Protein 1M2K (pdb70)

Organism: Archaeoglobus fulgidus (strain ATCC 49558 / DSM 4304 / JCM 9628 / NBRC 100126 / VC-16) (NCBI:txid224325)

B-factor: mean 17.85, std 10.15, range [0.01, 58.07]

Foldseek 3Di:
DDPVVLCLQLVWPEEAEEEEPLQCVVQVQAHCDDVNHVCVPDPQCLAQDPVNCVVPVLVNLVVLLVNFQSLLPTARFLLLLLQQLCVVLVRYDAYEYCDQHCRNVRSHHDHYQHQFHHQQKKAFPPDGDMDGDNHGDDPPPFDADPVDGGGIGGGTHGPPGDGPPVRVVVLLVSLQPTQEYEYEHDQLPDPPSSVSVVNNVVVVHAYAYEELDAHPCNVRHPHHHNDRSNVVSNVSSVSSVVVNVPDDD

CATH classification: 3.40.50.1220 (+1 more: 3.30.1600.10)

Radius of gyration: 18.68 Å; Cα contacts (8 Å, |Δi|>4): 471; chains: 1; bounding box: 34×52×50 Å

Sequence (249 aa):
MDEKLLKTIAESKYLVALTGAGVSAESGIPTFRGKDGLWNRYRPEELANPQAFAKDPEKVWKWYAWRMEKVFNAQPNKAHQAFAELERLGVLKCLITQNVDDLHERAGSRNVIHLHGSLRVVRCTSCNNSFEVESAPKIPPLPKCDKCGSLLRPGVVWAGEMLPPDVLDRAMREVERADVIIVAGTSAVVQPAASLPLIVKQRGGAIIEINPDETPLTPIADYSLRGKAGEVMDELVRHVRKALSLKLN

InterPro domains:
  IPR003000 Sirtuin family [PF02146] (20-192)
  IPR026590 Sirtuin family, catalytic core domain [PS50305] (1-243)
  IPR026591 Sirtuin, catalytic core small domain superfamily [G3DSA:3.30.1600.10] (29-162)
  IPR027546 Sirtuin, class III [MF_01121] (13-242)
  IPR027546 Sirtuin, class III [cd01412] (13-237)
  IPR029035 DHS-like NAD/FAD-binding domain superfamily [SSF52467] (3-240)
  IPR050134 NAD-dependent sirtuin protein deacylases [PTHR11085] (3-240)

Nearest PDB structures (foldseek):
  1m2k-assembly1_A  TM=1.004E+00  e=1.584E-56  Archaeoglobus fulgidus
  1m2h-assembly1_A  TM=1.001E+00  e=9.135E-53  Archaeoglobus fulgidus
  1m2j-assembly1_A  TM=1.001E+00  e=1.104E-52  Archaeoglobus fulgidus
  1ici-assembly1_A  TM=9.754E-01  e=5.269E-49  Archaeoglobus fulgidus
  1m2n-assembly1_B  TM=9.767E-01  e=1.644E-48  Archaeoglobus fulgidus

Solvent-accessible surface area: 12350 Å² total; per-residue (Å²): 90,70,150,130,0,36,120,32,0,17,106,24,175,48,0,0,0,2,0,2,21,22,0,1,45,70,20,41,18,38,25,51,103,46,168,96,0,2,57,103,123,80,142,32,105,84,14,11,26,41,123,2,17,85,141,41,29,64,101,0,1,98,18,7,12,106,20,1,103,86,3,20,110,9,127,26,16,106,0,0,88,6,0,13,32,2,34,162,43,40,12,6,81,1,3,0,0,24,6,18,9,15,0,2,66,86,13,41,10,220,61,28,5,38,0,28,18,14,2,41,35,5,86,4,66,74,42,162,28,66,86,121,26,153,78,24,41,179,26,83,97,38,22,114,5,118,133,56,72,31,54,13,15,1,10,8,37,6,77,85,48,177,25,55,107,81,15,43,81,111,0,69,154,21,0,74,120,4,46,6,0,0,2,0,10,13,41,15,77,52,112,39,0,12,38,1,2,70,27,0,62,153,134,71,9,17,0,0,2,1,15,84,86,104,17,92,8,29,114,72,17,68,28,37,26,94,19,104,6,0,101,22,0,39,81,2,5,118,63,0,93,127,39,43,84,131,128,170,182

Structure (mmCIF, N/CA/C/O backbone):
data_1M2K
#
_entry.id   1M2K
#
_cell.length_a   35.109
_cell.length_b   84.758
_cell.length_c   44.742
_cell.angle_alpha   90.00
_cell.angle_beta   109.21
_cell.angle_gamma   90.00
#
_symmetry.space_group_name_H-M   'P 1 21 1'
#
loop_
_entity.id
_entity.type
_entity.pdbx_description
1 polymer 'Silent Information Regulator 2'
2 non-polymer 'ZINC ION'
3 non-polymer ADENOSINE-5-DIPHOSPHORIBOSE
4 water water
#
loop_
_atom_site.group_PDB
_atom_site.id
_atom_site.type_symbol
_atom_site.label_atom_id
_atom_site.label_alt_id
_atom_site.label_comp_id
_atom_site.label_asym_id
_atom_site.label_entity_id
_atom_site.label_seq_id
_atom_site.pdbx_PDB_ins_code
_atom_site.Cartn_x
_atom_site.Cartn_y
_atom_site.Cartn_z
_atom_site.occupancy
_atom_site.B_iso_or_equiv
_atom_site.auth_seq_id
_atom_site.auth_comp_id
_atom_site.auth_asym_id
_atom_site.auth_atom_id
_atom_site.pdbx_PDB_model_num
ATOM 1 N N . MET A 1 1 ? -5.994 14.007 26.914 1.00 50.67 1 MET A N 1
ATOM 2 C CA . MET A 1 1 ? -5.119 15.121 26.450 1.00 50.60 1 MET A CA 1
ATOM 3 C C . MET A 1 1 ? -4.967 16.219 27.496 1.00 49.45 1 MET A C 1
ATOM 4 O O . MET A 1 1 ? -5.382 17.357 27.277 1.00 49.88 1 MET A O 1
ATOM 9 N N . ASP A 1 2 ? -4.366 15.875 28.630 1.00 47.71 2 ASP A N 1
ATOM 10 C CA . ASP A 1 2 ? -4.162 16.843 29.698 1.00 45.45 2 ASP A CA 1
ATOM 11 C C . ASP A 1 2 ? -2.718 17.331 29.732 1.00 43.34 2 ASP A C 1
ATOM 12 O O . ASP A 1 2 ? -1.897 16.933 28.904 1.00 41.86 2 ASP A O 1
ATOM 17 N N . GLU A 1 3 ? -2.416 18.196 30.693 1.00 40.78 3 GLU A N 1
ATOM 18 C CA . GLU A 1 3 ? -1.076 18.747 30.836 1.00 39.08 3 GLU A CA 1
ATOM 19 C C . GLU A 1 3 ? -0.069 17.708 31.309 1.00 36.10 3 GLU A C 1
ATOM 20 O O . GLU A 1 3 ? 1.125 17.826 31.037 1.00 35.23 3 GLU A O 1
ATOM 26 N N . LYS A 1 4 ? -0.550 16.694 32.021 1.00 33.82 4 LYS A N 1
ATOM 27 C CA . LYS A 1 4 ? 0.328 15.638 32.512 1.00 31.51 4 LYS A CA 1
ATOM 28 C C . LYS A 1 4 ? 0.852 14.846 31.319 1.00 29.03 4 LYS A C 1
ATOM 29 O O . LYS A 1 4 ? 2.027 14.488 31.263 1.00 26.33 4 LYS A O 1
ATOM 35 N N . LEU A 1 5 ? -0.030 14.584 30.361 1.00 26.94 5 LEU A N 1
ATOM 36 C CA . LEU A 1 5 ? 0.350 13.840 29.168 1.00 26.41 5 LEU A CA 1
ATOM 37 C C . LEU A 1 5 ? 1.349 14.639 28.338 1.00 25.45 5 LEU A C 1
ATOM 38 O O . LEU A 1 5 ? 2.373 14.110 27.908 1.00 23.06 5 LEU A O 1
ATOM 43 N N . LEU A 1 6 ? 1.049 15.914 28.115 1.00 24.69 6 LEU A N 1
ATOM 44 C CA . LEU A 1 6 ? 1.930 16.769 27.331 1.00 25.49 6 LEU A CA 1
ATOM 45 C C . LEU A 1 6 ? 3.297 16.885 27.995 1.00 25.65 6 LEU A C 1
ATOM 46 O O . LEU A 1 6 ? 4.321 16.958 27.318 1.00 27.28 6 LEU A O 1
ATOM 51 N N . LYS A 1 7 ? 3.310 16.889 29.324 1.00 26.54 7 LYS A N 1
ATOM 52 C CA . LYS A 1 7 ? 4.554 16.983 30.077 1.00 26.74 7 LYS A CA 1
ATOM 53 C C . LYS A 1 7 ? 5.363 15.700 29.919 1.00 26.67 7 LYS A C 1
ATOM 54 O O . LYS A 1 7 ? 6.575 15.737 29.708 1.00 26.67 7 LYS A O 1
ATOM 60 N N . THR A 1 8 ? 4.680 14.565 30.021 1.00 25.22 8 THR A N 1
ATOM 61 C CA . THR A 1 8 ? 5.327 13.266 29.888 1.00 23.87 8 THR A CA 1
ATOM 62 C C . THR A 1 8 ? 6.074 13.162 28.561 1.00 21.75 8 THR A C 1
ATOM 63 O O . THR A 1 8 ? 7.187 12.642 28.505 1.00 22.01 8 THR A O 1
ATOM 67 N N . ILE A 1 9 ? 5.456 13.659 27.495 1.00 20.95 9 ILE A N 1
ATOM 68 C CA . ILE A 1 9 ? 6.070 13.610 26.173 1.00 20.46 9 ILE A CA 1
ATOM 69 C C . ILE A 1 9 ? 7.185 14.637 26.030 1.00 21.25 9 ILE A C 1
ATOM 70 O O . ILE A 1 9 ? 8.335 14.295 25.747 1.00 19.37 9 ILE A O 1
ATOM 75 N N . ALA A 1 10 ? 6.829 15.902 26.229 1.00 21.87 10 ALA A N 1
ATOM 76 C CA . ALA A 1 10 ? 7.771 17.006 26.102 1.00 23.26 10 ALA A CA 1
ATOM 77 C C . ALA A 1 10 ? 9.032 16.863 26.952 1.00 24.10 10 ALA A C 1
ATOM 78 O O . ALA A 1 10 ? 10.121 17.257 26.527 1.00 25.42 10 ALA A O 1
ATOM 80 N N . GLU A 1 11 ? 8.893 16.301 28.148 1.00 23.74 11 GLU A N 1
ATOM 81 C CA . GLU A 1 11 ? 10.039 16.146 29.035 1.00 25.03 11 GLU A CA 1
ATOM 82 C C . GLU A 1 11 ? 10.697 14.772 28.996 1.00 23.07 11 GLU A C 1
ATOM 83 O O . GLU A 1 11 ? 11.570 14.479 29.812 1.00 24.05 11 GLU A O 1
ATOM 89 N N . SER A 1 12 ? 10.296 13.933 28.047 1.00 22.14 12 SER A N 1
ATOM 90 C CA . SER A 1 12 ? 10.878 12.596 27.937 1.00 20.48 12 SER A CA 1
ATOM 91 C C . SER A 1 12 ? 12.364 12.657 27.593 1.00 19.68 12 SER A C 1
ATOM 92 O O . SER A 1 12 ? 12.820 13.580 26.918 1.00 19.83 12 SER A O 1
ATOM 95 N N . LYS A 1 13 ? 13.110 11.658 28.053 1.00 19.34 13 LYS A N 1
ATOM 96 C CA . LYS A 1 13 ? 14.546 11.578 27.803 1.00 21.12 13 LYS A CA 1
ATOM 97 C C . LYS A 1 13 ? 14.836 10.714 26.578 1.00 19.07 13 LYS A C 1
ATOM 98 O O . LYS A 1 13 ? 15.797 10.951 25.846 1.00 19.89 13 LYS A O 1
ATOM 104 N N . TYR A 1 14 ? 14.009 9.698 26.364 1.00 17.93 14 TYR A N 1
ATOM 105 C CA . TYR A 1 14 ? 14.188 8.816 25.217 1.00 15.84 14 TYR A CA 1
ATOM 106 C C . TYR A 1 14 ? 12.833 8.242 24.825 1.00 15.05 14 TYR A C 1
ATOM 107 O O . TYR A 1 14 ? 12.453 7.160 25.272 1.00 17.81 14 TYR A O 1
ATOM 116 N N . LEU A 1 15 ? 12.103 8.969 23.990 1.00 13.89 15 LEU A N 1
ATOM 117 C CA . LEU A 1 15 ? 10.788 8.515 23.568 1.00 12.92 15 LEU A CA 1
ATOM 118 C C . LEU A 1 15 ? 10.855 7.732 22.265 1.00 10.29 15 LEU A C 1
ATOM 119 O O . LEU A 1 15 ? 11.560 8.115 21.337 1.00 10.61 15 LEU A O 1
ATOM 124 N N . VAL A 1 16 ? 10.125 6.622 22.210 1.00 10.52 16 VAL A N 1
ATOM 125 C CA . VAL A 1 16 ? 10.068 5.812 21.002 1.00 9.20 16 VAL A CA 1
ATOM 126 C C . VAL A 1 16 ? 8.601 5.581 20.674 1.00 9.72 16 VAL A C 1
ATOM 127 O O . VAL A 1 16 ? 7.718 5.961 21.438 1.00 9.30 16 VAL A O 1
ATOM 131 N N . ALA A 1 17 ? 8.340 4.976 19.527 1.00 8.44 17 ALA A N 1
ATOM 132 C CA . ALA A 1 17 ? 6.962 4.710 19.146 1.00 8.33 17 ALA A CA 1
ATOM 133 C C . ALA A 1 17 ? 6.870 3.363 18.471 1.00 7.44 17 ALA A C 1
ATOM 134 O O . ALA A 1 17 ? 7.829 2.894 17.870 1.00 9.82 17 ALA A O 1
ATOM 136 N N . LEU A 1 18 ? 5.709 2.737 18.613 1.00 7.70 18 LEU A N 1
ATOM 137 C CA . LEU A 1 18 ? 5.423 1.474 17.962 1.00 6.37 18 LEU A CA 1
ATOM 138 C C . LEU A 1 18 ? 4.138 1.762 17.209 1.00 6.63 18 LEU A C 1
ATOM 139 O O . LEU A 1 18 ? 3.145 2.164 17.815 1.00 8.12 18 LEU A O 1
ATOM 144 N N . THR A 1 19 ? 4.150 1.594 15.892 1.00 5.69 19 THR A N 1
ATOM 145 C CA . THR A 1 19 ? 2.924 1.856 15.140 1.00 5.77 19 THR A CA 1
ATOM 146 C C . THR A 1 19 ? 2.445 0.621 14.403 1.00 6.64 19 THR A C 1
ATOM 147 O O . THR A 1 19 ? 3.221 -0.293 14.129 1.00 7.46 19 THR A O 1
ATOM 151 N N . GLY A 1 20 ? 1.146 0.614 14.109 1.00 7.27 20 GLY A N 1
ATOM 152 C CA . GLY A 1 20 ? 0.515 -0.475 13.391 1.00 8.30 20 GLY A CA 1
ATOM 153 C C . GLY A 1 20 ? -0.286 0.068 12.218 1.00 9.84 20 GLY A C 1
ATOM 154 O O . GLY A 1 20 ? -0.230 1.263 11.924 1.00 10.66 20 GLY A O 1
ATOM 155 N N . ALA A 1 21 ? -1.053 -0.804 11.564 1.00 9.74 21 ALA A N 1
ATOM 156 C CA . ALA A 1 21 ? -1.837 -0.435 10.383 1.00 9.66 21 ALA A CA 1
ATOM 157 C C . ALA A 1 21 ? -2.796 0.738 10.555 1.00 9.77 21 ALA A C 1
ATOM 158 O O . ALA A 1 21 ? -3.157 1.397 9.577 1.00 11.29 21 ALA A O 1
ATOM 160 N N . GLY A 1 22 ? -3.216 0.983 11.790 1.00 9.28 22 GLY A N 1
ATOM 161 C CA . GLY A 1 22 ? -4.133 2.076 12.059 1.00 10.93 22 GLY A CA 1
ATOM 162 C C . GLY A 1 22 ? -3.585 3.451 11.722 1.00 11.22 22 GLY A C 1
ATOM 163 O O . GLY A 1 22 ? -4.353 4.366 11.422 1.00 11.18 22 GLY A O 1
ATOM 164 N N . VAL A 1 23 ? -2.266 3.621 11.765 1.00 9.76 23 VAL A N 1
ATOM 165 C CA . VAL A 1 23 ? -1.708 4.933 11.451 1.00 9.54 23 VAL A CA 1
ATOM 166 C C . VAL A 1 23 ? -1.706 5.224 9.953 1.00 8.05 23 VAL A C 1
ATOM 167 O O . VAL A 1 23 ? -1.428 6.347 9.543 1.00 9.58 23 VAL A O 1
ATOM 171 N N . SER A 1 24 ? -2.032 4.227 9.134 1.00 9.31 24 SER A N 1
ATOM 172 C CA . SER A 1 24 ? -2.065 4.438 7.687 1.00 10.75 24 SER A CA 1
ATOM 173 C C . SER A 1 24 ? -3.480 4.384 7.135 1.00 11.86 24 SER A C 1
ATOM 174 O O . SER A 1 24 ? -3.690 4.588 5.938 1.00 12.01 24 SER A O 1
ATOM 177 N N . ALA A 1 25 ? -4.443 4.114 8.013 1.00 12.52 25 ALA A N 1
ATOM 178 C CA . ALA A 1 25 ? -5.843 4.035 7.610 1.00 12.27 25 ALA A CA 1
ATOM 179 C C . ALA A 1 25 ? -6.316 5.349 6.997 1.00 14.48 25 ALA A C 1
ATOM 180 O O . ALA A 1 25 ? -7.068 5.352 6.015 1.00 14.16 25 ALA A O 1
ATOM 182 N N . GLU A 1 26 ? -5.874 6.463 7.572 1.00 11.69 26 GLU A N 1
ATOM 183 C CA . GLU A 1 26 ? -6.273 7.774 7.080 1.00 13.53 26 GLU A CA 1
ATOM 184 C C . GLU A 1 26 ? -5.587 8.174 5.775 1.00 14.46 26 GLU A C 1
ATOM 185 O O . GLU A 1 26 ? -5.755 9.301 5.297 1.00 16.44 26 GLU A O 1
ATOM 191 N N . SER A 1 27 ? -4.819 7.247 5.202 1.00 13.83 27 SER A N 1
ATOM 192 C CA . SER A 1 27 ? -4.147 7.473 3.921 1.00 14.31 27 SER A CA 1
ATOM 193 C C . SER A 1 27 ? -4.888 6.640 2.875 1.00 16.07 27 SER A C 1
ATOM 194 O O . SER A 1 27 ? -4.480 6.569 1.715 1.00 17.64 27 SER A O 1
ATOM 197 N N . GLY A 1 28 ? -5.968 5.995 3.307 1.00 15.66 28 GLY A N 1
ATOM 198 C CA . GLY A 1 28 ? -6.756 5.167 2.410 1.00 19.29 28 GLY A CA 1
ATOM 199 C C . GLY A 1 28 ? -6.311 3.717 2.348 1.00 20.13 28 GLY A C 1
ATOM 200 O O . GLY A 1 28 ? -6.828 2.938 1.546 1.00 22.38 28 GLY A O 1
ATOM 201 N N . ILE A 1 29 ? -5.351 3.346 3.187 1.00 19.24 29 ILE A N 1
ATOM 202 C CA . ILE A 1 29 ? -4.853 1.975 3.213 1.00 18.35 29 ILE A CA 1
ATOM 203 C C . ILE A 1 29 ? -5.629 1.198 4.272 1.00 18.18 29 ILE A C 1
ATOM 204 O O . ILE A 1 29 ? -5.659 1.586 5.434 1.00 19.07 29 ILE A O 1
ATOM 209 N N . PRO A 1 30 ? -6.267 0.086 3.880 1.00 19.41 30 PRO A N 1
ATOM 210 C CA . PRO A 1 30 ? -7.042 -0.725 4.823 1.00 19.46 30 PRO A CA 1
ATOM 211 C C . PRO A 1 30 ? -6.204 -1.364 5.929 1.00 18.77 30 PRO A C 1
ATOM 212 O O . PRO A 1 30 ? -5.020 -1.666 5.738 1.00 19.43 30 PRO A O 1
ATOM 216 N N . THR A 1 31 ? -6.821 -1.562 7.088 1.00 17.83 31 THR A N 1
ATOM 217 C CA . THR A 1 31 ? -6.136 -2.204 8.202 1.00 15.64 31 THR A CA 1
ATOM 218 C C . THR A 1 31 ? -6.353 -3.700 8.020 1.00 14.75 31 THR A C 1
ATOM 219 O O . THR A 1 31 ? -7.001 -4.123 7.060 1.00 14.27 31 THR A O 1
ATOM 223 N N . PHE A 1 32 ? -5.810 -4.501 8.932 1.00 12.32 32 PHE A N 1
ATOM 224 C CA . PHE A 1 32 ? -5.959 -5.948 8.847 1.00 14.32 32 PHE A CA 1
ATOM 225 C C . PHE A 1 32 ? -7.145 -6.415 9.678 1.00 15.71 32 PHE A C 1
ATOM 226 O O . PHE A 1 32 ? -7.879 -7.320 9.271 1.00 15.78 32 PHE A O 1
ATOM 234 N N . ARG A 1 33 ? -7.326 -5.789 10.838 1.00 15.61 33 ARG A N 1
ATOM 235 C CA . ARG A 1 33 ? -8.406 -6.148 11.751 1.00 19.69 33 ARG A CA 1
ATOM 236 C C . ARG A 1 33 ? -9.295 -4.951 12.070 1.00 22.48 33 ARG A C 1
ATOM 237 O O . ARG A 1 33 ? -8.845 -3.805 12.045 1.00 24.32 33 ARG A O 1
ATOM 245 N N . GLY A 1 34 ? -10.561 -5.224 12.368 1.00 25.29 34 GLY A N 1
ATOM 246 C CA . GLY A 1 34 ? -11.491 -4.152 12.668 1.00 28.16 34 GLY A CA 1
ATOM 247 C C . GLY A 1 34 ? -12.278 -3.758 11.432 1.00 29.78 34 GLY A C 1
ATOM 248 O O . GLY A 1 34 ? -12.262 -4.467 10.426 1.00 30.29 34 GLY A O 1
ATOM 249 N N . LYS A 1 35 ? -12.961 -2.620 11.500 1.00 31.74 35 LYS A N 1
ATOM 250 C CA . LYS A 1 35 ? -13.766 -2.137 10.384 1.00 33.01 35 LYS A CA 1
ATOM 251 C C . LYS A 1 35 ? -13.017 -2.145 9.054 1.00 33.22 35 LYS A C 1
ATOM 252 O O . LYS A 1 35 ? -11.958 -1.530 8.918 1.00 33.09 35 LYS A O 1
ATOM 258 N N . ASP A 1 36 ? -13.576 -2.856 8.079 1.00 32.65 36 ASP A N 1
ATOM 259 C CA . ASP A 1 36 ? -12.988 -2.955 6.747 1.00 32.26 36 ASP A CA 1
ATOM 260 C C . ASP A 1 36 ? -11.624 -3.644 6.766 1.00 29.95 36 ASP A C 1
ATOM 261 O O . ASP A 1 36 ? -10.865 -3.557 5.802 1.00 28.83 36 ASP A O 1
ATOM 266 N N . GLY A 1 37 ? -11.320 -4.335 7.861 1.00 27.75 37 GLY A N 1
ATOM 267 C CA . GLY A 1 37 ? -10.046 -5.022 7.970 1.00 25.35 37 GLY A CA 1
ATOM 268 C C . GLY A 1 37 ? -9.856 -6.100 6.918 1.00 24.75 37 GLY A C 1
ATOM 269 O O . GLY A 1 37 ? -10.765 -6.888 6.657 1.00 24.91 37 GLY A O 1
ATOM 270 N N . LEU A 1 38 ? -8.667 -6.139 6.322 1.00 22.46 38 LEU A N 1
ATOM 271 C CA . LEU A 1 38 ? -8.343 -7.119 5.288 1.00 22.76 38 LEU A CA 1
ATOM 272 C C . LEU A 1 38 ? -8.585 -8.567 5.713 1.00 22.25 38 LEU A C 1
ATOM 273 O O . LEU A 1 38 ? -8.948 -9.405 4.888 1.00 23.44 38 LEU A O 1
ATOM 278 N N . TRP A 1 39 ? -8.381 -8.867 6.991 1.00 21.47 39 TRP A N 1
ATOM 279 C CA . TRP A 1 39 ? -8.579 -10.230 7.473 1.00 22.88 39 TRP A CA 1
ATOM 280 C C . TRP A 1 39 ? -10.046 -10.553 7.757 1.00 24.69 39 TRP A C 1
ATOM 281 O O . TRP A 1 39 ? -10.382 -11.685 8.110 1.00 25.79 39 TRP A O 1
ATOM 292 N N . ASN A 1 40 ? -10.917 -9.559 7.612 1.00 27.49 40 ASN A N 1
ATOM 293 C CA . ASN A 1 40 ? -12.345 -9.776 7.827 1.00 31.01 40 ASN A CA 1
ATOM 294 C C . ASN A 1 40 ? -12.955 -10.134 6.483 1.00 33.23 40 ASN A C 1
ATOM 295 O O . ASN A 1 40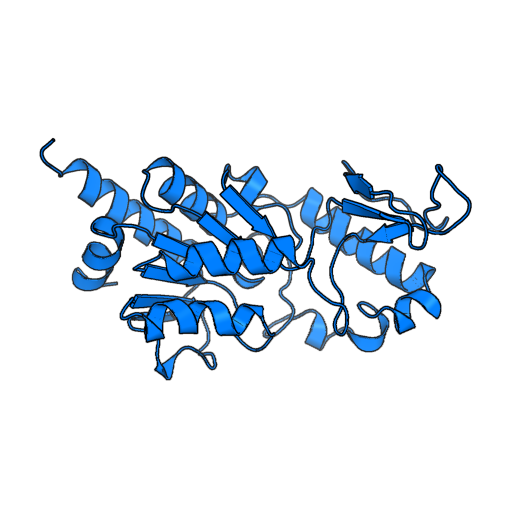 ? -14.072 -10.649 6.406 1.00 34.52 40 ASN A O 1
ATOM 300 N N . ARG A 1 41 ? -12.203 -9.850 5.425 1.00 35.40 41 ARG A N 1
ATOM 301 C CA . ARG A 1 41 ? -12.637 -10.141 4.068 1.00 37.64 41 ARG A CA 1
ATOM 302 C C . ARG A 1 41 ? -11.864 -11.357 3.572 1.00 37.23 41 ARG A C 1
ATOM 303 O O . ARG A 1 41 ? -12.420 -12.447 3.420 1.00 38.47 41 ARG A O 1
ATOM 311 N N . TYR A 1 42 ? -10.571 -11.155 3.331 1.00 36.31 42 TYR A N 1
ATOM 312 C CA . TYR A 1 42 ? -9.697 -12.210 2.837 1.00 34.83 42 TYR A CA 1
ATOM 313 C C . TYR A 1 42 ? -9.212 -13.127 3.952 1.00 34.16 42 TYR A C 1
ATOM 314 O O . TYR A 1 42 ? -9.322 -12.801 5.133 1.00 33.60 42 TYR A O 1
ATOM 323 N N . ARG A 1 43 ? -8.664 -14.275 3.562 1.00 34.14 43 ARG A N 1
ATOM 324 C CA . ARG A 1 43 ? -8.147 -15.250 4.516 1.00 34.89 43 ARG A CA 1
ATOM 325 C C . ARG A 1 43 ? -6.619 -15.258 4.477 1.00 34.53 43 ARG A C 1
ATOM 326 O O . ARG A 1 43 ? -6.015 -15.570 3.449 1.00 34.34 43 ARG A O 1
ATOM 334 N N . PRO A 1 44 ? -5.974 -14.916 5.604 1.00 34.37 44 PRO A N 1
ATOM 335 C CA . PRO A 1 44 ? -4.512 -14.874 5.723 1.00 34.18 44 PRO A CA 1
ATOM 336 C C . PRO A 1 44 ? -3.835 -16.184 5.325 1.00 33.53 44 PRO A C 1
ATOM 337 O O . PRO A 1 44 ? -2.785 -16.183 4.685 1.00 33.01 44 PRO A O 1
ATOM 341 N N . GLU A 1 45 ? -4.443 -17.300 5.713 1.00 33.72 45 GLU A N 1
ATOM 342 C CA . GLU A 1 45 ? -3.892 -18.617 5.417 1.00 34.26 45 GLU A CA 1
ATOM 343 C C . GLU A 1 45 ? -3.749 -18.894 3.924 1.00 32.88 45 GLU A C 1
ATOM 344 O O . GLU A 1 45 ? -2.995 -19.782 3.524 1.00 33.34 45 GLU A O 1
ATOM 350 N N . GLU A 1 46 ? -4.463 -18.135 3.099 1.00 31.87 46 GLU A N 1
ATOM 351 C CA . GLU A 1 46 ? -4.408 -18.335 1.653 1.00 31.15 46 GLU A CA 1
ATOM 352 C C . GLU A 1 46 ? -3.658 -17.239 0.899 1.00 29.52 46 GLU A C 1
ATOM 353 O O . GLU A 1 46 ? -3.366 -17.389 -0.290 1.00 28.06 46 GLU A O 1
ATOM 359 N N . LEU A 1 47 ? -3.343 -16.144 1.583 1.00 27.41 47 LEU A N 1
ATOM 360 C CA . LEU A 1 47 ? -2.649 -15.033 0.938 1.00 26.64 47 LEU A CA 1
ATOM 361 C C . LEU A 1 47 ? -1.321 -14.633 1.572 1.00 25.99 47 LEU A C 1
ATOM 362 O O . LEU A 1 47 ? -0.362 -14.325 0.864 1.00 26.79 47 LEU A O 1
ATOM 367 N N . ALA A 1 48 ? -1.262 -14.625 2.900 1.00 24.47 48 ALA A N 1
ATOM 368 C CA . ALA A 1 48 ? -0.037 -14.246 3.597 1.00 23.29 48 ALA A CA 1
ATOM 369 C C . ALA A 1 48 ? 0.519 -15.418 4.392 1.00 23.25 48 ALA A C 1
ATOM 370 O O . ALA A 1 48 ? 0.568 -15.387 5.624 1.00 22.21 48 ALA A O 1
ATOM 372 N N . ASN A 1 49 ? 0.949 -16.449 3.673 1.00 23.85 49 ASN A N 1
ATOM 373 C CA . ASN A 1 49 ? 1.486 -17.650 4.294 1.00 25.33 49 ASN A CA 1
ATOM 374 C C . ASN A 1 49 ? 2.433 -18.328 3.307 1.00 24.74 49 ASN A C 1
ATOM 375 O O . ASN A 1 49 ? 2.167 -18.356 2.105 1.00 23.60 49 ASN A O 1
ATOM 380 N N . PRO A 1 50 ? 3.556 -18.874 3.800 1.00 24.65 50 PRO A N 1
ATOM 381 C CA . PRO A 1 50 ? 4.509 -19.539 2.907 1.00 25.73 50 PRO A CA 1
ATOM 382 C C . PRO A 1 50 ? 3.898 -20.735 2.180 1.00 26.27 50 PRO A C 1
ATOM 383 O O . PRO A 1 50 ? 4.262 -21.028 1.042 1.00 26.21 50 PRO A O 1
ATOM 387 N N . GLN A 1 51 ? 2.966 -21.416 2.840 1.00 27.73 51 GLN A N 1
ATOM 388 C CA . GLN A 1 51 ? 2.295 -22.563 2.239 1.00 29.61 51 GLN A CA 1
ATOM 389 C C . GLN A 1 51 ? 1.381 -22.066 1.127 1.00 28.48 51 GLN A C 1
ATOM 390 O O . GLN A 1 51 ? 1.324 -22.651 0.046 1.00 28.35 51 GLN A O 1
ATOM 396 N N . ALA A 1 52 ? 0.669 -20.978 1.401 1.00 27.95 52 ALA A N 1
ATOM 397 C CA . ALA A 1 52 ? -0.240 -20.402 0.423 1.00 26.73 52 ALA A CA 1
ATOM 398 C C . ALA A 1 52 ? 0.533 -19.917 -0.796 1.00 26.00 52 ALA A C 1
ATOM 399 O O . ALA A 1 52 ? 0.049 -20.013 -1.924 1.00 25.94 52 ALA A O 1
ATOM 401 N N . PHE A 1 53 ? 1.736 -19.396 -0.567 1.00 24.35 53 PHE A N 1
ATOM 402 C CA . PHE A 1 53 ? 2.566 -18.898 -1.660 1.00 23.88 53 PHE A CA 1
ATOM 403 C C . PHE A 1 53 ? 3.090 -20.045 -2.518 1.00 24.06 53 PHE A C 1
ATOM 404 O O . PHE A 1 53 ? 3.221 -19.907 -3.732 1.00 23.87 53 PHE A O 1
ATOM 412 N N . ALA A 1 54 ? 3.393 -21.172 -1.881 1.00 24.26 54 ALA A N 1
ATOM 413 C CA . ALA A 1 54 ? 3.897 -22.338 -2.600 1.00 25.70 54 ALA A CA 1
ATOM 414 C C . ALA A 1 54 ? 2.762 -23.007 -3.371 1.00 25.38 54 ALA A C 1
ATOM 415 O O . ALA A 1 54 ? 2.979 -23.591 -4.433 1.00 25.71 54 ALA A O 1
ATOM 417 N N . LYS A 1 55 ? 1.552 -22.907 -2.832 1.00 25.51 55 LYS A N 1
ATOM 418 C CA . LYS A 1 55 ? 0.380 -23.513 -3.456 1.00 26.31 55 LYS A CA 1
ATOM 419 C C . LYS A 1 55 ? -0.119 -22.732 -4.670 1.00 26.41 55 LYS A C 1
ATOM 420 O O . LYS A 1 55 ? -0.441 -23.321 -5.706 1.00 26.73 55 LYS A O 1
ATOM 426 N N . ASP A 1 56 ? -0.182 -21.410 -4.546 1.00 24.54 56 ASP A N 1
ATOM 427 C CA . ASP A 1 56 ? -0.660 -20.570 -5.639 1.00 23.05 56 ASP A CA 1
ATOM 428 C C . ASP A 1 56 ? 0.080 -19.233 -5.651 1.00 22.48 56 ASP A C 1
ATOM 429 O O . ASP A 1 56 ? -0.472 -18.210 -5.241 1.00 21.82 56 ASP A O 1
ATOM 434 N N . PRO A 1 57 ? 1.335 -19.223 -6.130 1.00 22.85 57 PRO A N 1
ATOM 435 C CA . PRO A 1 57 ? 2.147 -18.001 -6.189 1.00 22.46 57 PRO A CA 1
ATOM 436 C C . PRO A 1 57 ? 1.536 -16.867 -7.005 1.00 23.73 57 PRO A C 1
ATOM 437 O O . PRO A 1 57 ? 1.741 -15.694 -6.695 1.00 21.60 57 PRO A O 1
ATOM 441 N N . GLU A 1 58 ? 0.793 -17.208 -8.052 1.00 24.19 58 GLU A N 1
ATOM 442 C CA . GLU A 1 58 ? 0.177 -16.177 -8.878 1.00 25.11 58 GLU A CA 1
ATOM 443 C C . GLU A 1 58 ? -0.934 -15.471 -8.112 1.00 25.25 58 GLU A C 1
ATOM 444 O O . GLU A 1 58 ? -1.082 -14.253 -8.200 1.00 23.87 58 GLU A O 1
ATOM 450 N N . LYS A 1 59 ? -1.712 -16.239 -7.355 1.00 24.98 59 LYS A N 1
ATOM 451 C CA . LYS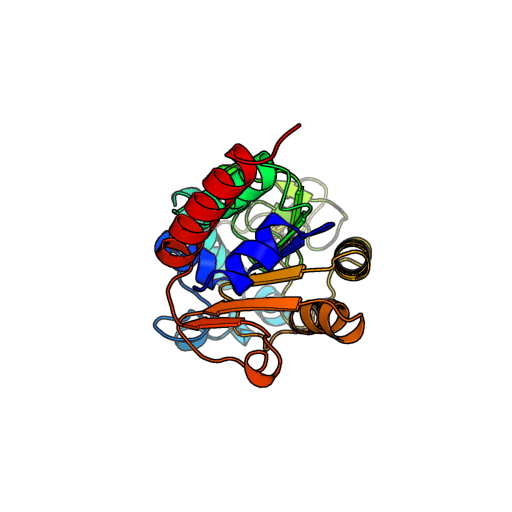 A 1 59 ? -2.800 -15.669 -6.571 1.00 24.87 59 LYS A CA 1
ATOM 452 C C . LYS A 1 59 ? -2.228 -14.731 -5.514 1.00 22.84 59 LYS A C 1
ATOM 453 O O . LYS A 1 59 ? -2.725 -13.623 -5.320 1.00 23.27 59 LYS A O 1
ATOM 459 N N . VAL A 1 60 ? -1.175 -15.181 -4.839 1.00 20.15 60 VAL A N 1
ATOM 460 C CA . VAL A 1 60 ? -0.543 -14.375 -3.801 1.00 18.60 60 VAL A CA 1
ATOM 461 C C . VAL A 1 60 ? 0.115 -13.123 -4.380 1.00 17.03 60 VAL A C 1
ATOM 462 O O . VAL A 1 60 ? -0.033 -12.031 -3.826 1.00 17.60 60 VAL A O 1
ATOM 466 N N . TRP A 1 61 ? 0.828 -13.274 -5.494 1.00 15.26 61 TRP A N 1
ATOM 467 C CA . TRP A 1 61 ? 1.493 -12.133 -6.118 1.00 16.08 61 TRP A CA 1
ATOM 468 C C . TRP A 1 61 ? 0.515 -11.090 -6.652 1.00 16.67 61 TRP A C 1
ATOM 469 O O . TRP A 1 61 ? 0.771 -9.889 -6.557 1.00 15.84 61 TRP A O 1
ATOM 480 N N . LYS A 1 62 ? -0.606 -11.530 -7.217 1.00 16.61 62 LYS A N 1
ATOM 481 C CA . LYS A 1 62 ? -1.574 -10.567 -7.732 1.00 18.02 62 LYS A CA 1
ATOM 482 C C . LYS A 1 62 ? -2.139 -9.743 -6.583 1.00 17.72 62 LYS A C 1
ATOM 483 O O . LYS A 1 62 ? -2.378 -8.544 -6.726 1.00 16.58 62 LYS A O 1
ATOM 489 N N . TRP A 1 63 ? -2.334 -10.389 -5.436 1.00 16.40 63 TRP A N 1
ATOM 490 C CA . TRP A 1 63 ? -2.868 -9.707 -4.264 1.00 17.22 63 TRP A CA 1
ATOM 491 C C . TRP A 1 63 ? -1.841 -8.703 -3.745 1.00 15.87 63 TRP A C 1
ATOM 492 O O . TRP A 1 63 ? -2.186 -7.567 -3.416 1.00 15.13 63 TRP A O 1
ATOM 503 N N . TYR A 1 64 ? -0.577 -9.118 -3.673 1.00 14.69 64 TYR A N 1
ATOM 504 C CA . TYR A 1 64 ? 0.463 -8.214 -3.201 1.00 13.85 64 TYR A CA 1
ATOM 505 C C . TYR A 1 64 ? 0.770 -7.103 -4.192 1.00 13.65 64 TYR A C 1
ATOM 506 O O . TYR A 1 64 ? 1.122 -6.001 -3.786 1.00 13.24 64 TYR A O 1
ATOM 515 N N . ALA A 1 65 ? 0.636 -7.381 -5.486 1.00 13.20 65 ALA A N 1
ATOM 516 C CA . ALA A 1 65 ? 0.884 -6.358 -6.497 1.00 13.16 65 ALA A CA 1
ATOM 517 C C . ALA A 1 65 ? -0.167 -5.261 -6.326 1.00 13.11 65 ALA A C 1
ATOM 518 O O . ALA A 1 65 ? 0.104 -4.077 -6.543 1.00 14.22 65 ALA A O 1
ATOM 520 N N . TRP A 1 66 ? -1.368 -5.673 -5.930 1.00 15.54 66 TRP A N 1
ATOM 521 C CA . TRP A 1 66 ? -2.475 -4.754 -5.695 1.00 17.35 66 TRP A CA 1
ATOM 522 C C . TRP A 1 66 ? -2.155 -3.913 -4.460 1.00 15.96 66 TRP A C 1
ATOM 523 O O . TRP A 1 66 ? -2.273 -2.688 -4.484 1.00 16.56 66 TRP A O 1
ATOM 534 N N . ARG A 1 67 ? -1.743 -4.586 -3.388 1.00 14.95 67 ARG A N 1
ATOM 535 C CA . ARG A 1 67 ? -1.386 -3.916 -2.138 1.00 16.26 67 ARG A CA 1
ATOM 536 C C . ARG A 1 67 ? -0.271 -2.907 -2.394 1.00 15.81 67 ARG A C 1
ATOM 537 O O . ARG A 1 67 ? -0.315 -1.780 -1.905 1.00 16.87 67 ARG A O 1
ATOM 545 N N . MET A 1 68 ? 0.729 -3.323 -3.163 1.00 15.40 68 MET A N 1
ATOM 546 C CA . MET A 1 68 ? 1.859 -2.456 -3.477 1.00 13.85 68 MET A CA 1
ATOM 547 C C . MET A 1 68 ? 1.447 -1.196 -4.229 1.00 14.51 68 MET A C 1
ATOM 548 O O . MET A 1 68 ? 1.789 -0.084 -3.820 1.00 13.04 68 MET A O 1
ATOM 553 N N . GLU A 1 69 ? 0.709 -1.359 -5.323 1.00 13.58 69 GLU A N 1
ATOM 554 C CA . GLU A 1 69 ? 0.285 -0.198 -6.096 1.00 15.42 69 GLU A CA 1
ATOM 555 C C . GLU A 1 69 ? -0.480 0.787 -5.215 1.00 14.91 69 GLU A C 1
ATOM 556 O O . GLU A 1 69 ? -0.268 1.997 -5.297 1.00 15.15 69 GLU A O 1
ATOM 562 N N . LYS A 1 70 ? -1.362 0.261 -4.369 1.00 16.29 70 LYS A N 1
ATOM 563 C CA . LYS A 1 70 ? -2.165 1.085 -3.467 1.00 17.59 70 LYS A CA 1
ATOM 564 C C . LYS A 1 70 ? -1.273 1.918 -2.545 1.00 17.11 70 LYS A C 1
ATOM 565 O O . LYS A 1 70 ? -1.461 3.128 -2.407 1.00 16.80 70 LYS A O 1
ATOM 571 N N . VAL A 1 71 ? -0.306 1.264 -1.912 1.00 15.07 71 VAL A N 1
ATOM 572 C CA . VAL A 1 71 ? 0.603 1.953 -1.004 1.00 16.31 71 VAL A CA 1
ATOM 573 C C . VAL A 1 71 ? 1.515 2.939 -1.721 1.00 16.44 71 VAL A C 1
ATOM 574 O O . VAL A 1 71 ? 1.740 4.046 -1.235 1.00 17.92 71 VAL A O 1
ATOM 578 N N . PHE A 1 72 ? 2.038 2.542 -2.877 1.00 14.31 72 PHE A N 1
ATOM 579 C CA . PHE A 1 72 ? 2.937 3.412 -3.629 1.00 15.80 72 PHE A CA 1
ATOM 580 C C . PHE A 1 72 ? 2.239 4.669 -4.135 1.00 17.54 72 PHE A C 1
ATOM 581 O O . PHE A 1 72 ? 2.876 5.703 -4.339 1.00 18.37 72 PHE A O 1
ATOM 589 N N . ASN A 1 73 ? 0.927 4.579 -4.331 1.00 17.63 73 ASN A N 1
ATOM 590 C CA . ASN A 1 73 ? 0.159 5.711 -4.830 1.00 19.49 73 ASN A CA 1
ATOM 591 C C . ASN A 1 73 ? -0.523 6.516 -3.731 1.00 19.41 73 ASN A C 1
ATOM 592 O O . ASN A 1 73 ? -1.148 7.543 -4.007 1.00 20.13 73 ASN A O 1
ATOM 597 N N . ALA A 1 74 ? -0.399 6.054 -2.488 1.00 17.12 74 ALA A N 1
ATOM 598 C CA . ALA A 1 74 ? -0.998 6.747 -1.353 1.00 17.69 74 ALA A CA 1
ATOM 599 C C . ALA A 1 74 ? -0.063 7.842 -0.870 1.00 17.55 74 ALA A C 1
ATOM 600 O O . ALA A 1 74 ? 1.118 7.859 -1.217 1.00 18.30 74 ALA A O 1
ATOM 602 N N . GLN A 1 75 ? -0.602 8.766 -0.082 1.00 16.17 75 GLN A N 1
ATOM 603 C CA . GLN A 1 75 ? 0.192 9.853 0.470 1.00 15.57 75 GLN A CA 1
ATOM 604 C C . GLN A 1 75 ? 0.192 9.752 1.989 1.00 13.28 75 GLN A C 1
ATOM 605 O O . GLN A 1 75 ? -0.788 9.308 2.587 1.00 14.00 75 GLN A O 1
ATOM 611 N N . PRO A 1 76 ? 1.300 10.156 2.630 1.00 13.42 76 PRO A N 1
ATOM 612 C CA . PRO A 1 76 ? 1.384 10.105 4.093 1.00 13.65 76 PRO A CA 1
ATOM 613 C C . PRO A 1 76 ? 0.273 10.993 4.646 1.00 13.59 76 PRO A C 1
ATOM 614 O O . PRO A 1 76 ? -0.066 12.014 4.037 1.00 15.33 76 PRO A O 1
ATOM 618 N N . ASN A 1 77 ? -0.290 10.619 5.789 1.00 11.66 77 ASN A N 1
ATOM 619 C CA . ASN A 1 77 ? -1.359 11.414 6.381 1.00 12.37 77 ASN A CA 1
ATOM 620 C C . ASN A 1 77 ? -0.840 12.233 7.560 1.00 12.17 77 ASN A C 1
ATOM 621 O O . ASN A 1 77 ? 0.359 12.224 7.851 1.00 12.04 77 ASN A O 1
ATOM 626 N N . LYS A 1 78 ? -1.734 12.942 8.240 1.00 13.47 78 LYS A N 1
ATOM 627 C CA . LYS A 1 78 ? -1.318 13.768 9.372 1.00 14.45 78 LYS A CA 1
ATOM 628 C C . LYS A 1 78 ? -0.597 13.009 10.489 1.00 14.84 78 LYS A C 1
ATOM 629 O O . LYS A 1 78 ? 0.217 13.598 11.207 1.00 14.43 78 LYS A O 1
ATOM 635 N N . ALA A 1 79 ? -0.895 11.721 10.656 1.00 13.46 79 ALA A N 1
ATOM 636 C CA . ALA A 1 79 ? -0.224 10.945 11.695 1.00 11.37 79 ALA A CA 1
ATOM 637 C C . ALA A 1 79 ? 1.230 10.747 11.288 1.00 11.10 79 ALA A C 1
ATOM 638 O O . ALA A 1 79 ? 2.138 10.956 12.086 1.00 10.88 79 ALA A O 1
ATOM 640 N N . HIS A 1 80 ? 1.452 10.341 10.040 1.00 9.73 80 HIS A N 1
ATOM 641 C CA . HIS A 1 80 ? 2.819 10.142 9.565 1.00 10.14 80 HIS A CA 1
ATOM 642 C C . HIS A 1 80 ? 3.616 11.440 9.690 1.00 11.12 80 HIS A C 1
ATOM 643 O O . HIS A 1 80 ? 4.768 11.435 10.131 1.00 11.23 80 HIS A O 1
ATOM 650 N N . GLN A 1 81 ? 3.009 12.551 9.292 1.00 12.31 81 GLN A N 1
ATOM 651 C CA . GLN A 1 81 ? 3.692 13.837 9.370 1.00 12.79 81 GLN A CA 1
ATOM 652 C C . GLN A 1 81 ? 4.047 14.202 10.806 1.00 12.23 81 GLN A C 1
ATOM 653 O O . GLN A 1 81 ? 5.137 14.713 11.067 1.00 13.01 81 GLN A O 1
ATOM 659 N N . ALA A 1 82 ? 3.132 13.924 11.730 1.00 12.30 82 ALA A N 1
ATOM 660 C CA . ALA A 1 82 ? 3.341 14.211 13.148 1.00 12.29 82 ALA A CA 1
ATOM 661 C C . ALA A 1 82 ? 4.516 13.423 13.716 1.00 11.65 82 ALA A C 1
ATOM 662 O O . ALA A 1 82 ? 5.338 13.969 14.451 1.00 13.65 82 ALA A O 1
ATOM 664 N N . PHE A 1 83 ? 4.597 12.136 13.389 1.00 12.02 83 PHE A N 1
ATOM 665 C CA . PHE A 1 83 ? 5.707 11.334 13.883 1.00 11.20 83 PHE A CA 1
ATOM 666 C C . PHE A 1 83 ? 7.021 11.866 13.328 1.00 10.21 83 PHE A C 1
ATOM 667 O O . PHE A 1 83 ? 8.032 11.889 14.033 1.00 12.27 83 PHE A O 1
ATOM 675 N N . ALA A 1 84 ? 7.009 12.299 12.068 1.00 9.59 84 ALA A N 1
ATOM 676 C CA . ALA A 1 84 ? 8.213 12.837 11.437 1.00 8.62 84 ALA A CA 1
ATOM 677 C C . ALA A 1 84 ? 8.636 14.116 12.148 1.00 10.37 84 ALA A C 1
ATOM 678 O O . ALA A 1 84 ? 9.817 14.323 12.433 1.00 11.22 84 ALA A O 1
ATOM 680 N N . GLU A 1 85 ? 7.662 14.971 12.428 1.00 11.22 85 GLU A N 1
ATOM 681 C CA . GLU A 1 85 ? 7.920 16.235 13.107 1.00 13.17 85 GLU A CA 1
ATOM 682 C C . GLU A 1 85 ? 8.437 16.002 14.523 1.00 13.44 85 GLU A C 1
ATOM 683 O O . GLU A 1 85 ? 9.380 16.662 14.960 1.00 15.81 85 GLU A O 1
ATOM 689 N N . LEU A 1 86 ? 7.833 15.055 15.236 1.00 14.33 86 LEU A N 1
ATOM 690 C CA . LEU A 1 86 ? 8.259 14.764 16.600 1.00 13.39 86 LEU A CA 1
ATOM 691 C C . LEU A 1 86 ? 9.718 14.318 16.600 1.00 14.61 86 LEU A C 1
ATOM 692 O O . LEU A 1 86 ? 10.435 14.522 17.577 1.00 14.48 86 LEU A O 1
ATOM 697 N N . GLU A 1 87 ? 10.154 13.707 15.501 1.00 14.56 87 GLU A N 1
ATOM 698 C CA . GLU A 1 87 ? 11.537 13.268 15.389 1.00 15.96 87 GLU A CA 1
ATOM 699 C C . GLU A 1 87 ? 12.417 14.475 15.062 1.00 16.49 87 GLU A C 1
ATOM 700 O O . GLU A 1 87 ? 13.517 14.611 15.594 1.00 15.95 87 GLU A O 1
ATOM 706 N N . ARG A 1 88 ? 11.928 15.347 14.187 1.00 17.08 88 ARG A N 1
ATOM 707 C CA . ARG A 1 88 ? 12.682 16.538 13.809 1.00 18.69 88 ARG A CA 1
ATOM 708 C C . ARG A 1 88 ? 12.931 17.405 15.040 1.00 18.83 88 ARG A C 1
ATOM 709 O O . ARG A 1 88 ? 14.001 18.002 15.183 1.00 20.15 88 ARG A O 1
ATOM 717 N N . LEU A 1 89 ? 11.939 17.465 15.926 1.00 18.51 89 LEU A N 1
ATOM 718 C CA . LEU A 1 89 ? 12.036 18.260 17.148 1.00 18.79 89 LEU A CA 1
ATOM 719 C C . LEU A 1 89 ? 13.001 17.641 18.158 1.00 19.03 89 LEU A C 1
ATOM 720 O O . LEU A 1 89 ? 13.296 18.242 19.193 1.00 19.56 89 LEU A O 1
ATOM 725 N N . GLY A 1 90 ? 13.483 16.437 17.852 1.00 17.07 90 GLY A N 1
ATOM 726 C CA . GLY A 1 90 ? 14.420 15.762 18.733 1.00 17.84 90 GLY A CA 1
ATOM 727 C C . GLY A 1 90 ? 13.801 14.984 19.881 1.00 17.35 90 GLY A C 1
ATOM 728 O O . GLY A 1 90 ? 14.514 14.491 20.758 1.00 17.67 90 GLY A O 1
ATOM 729 N N . VAL A 1 91 ? 12.478 14.859 19.883 1.00 14.65 91 VAL A N 1
ATOM 730 C CA . VAL A 1 91 ? 11.800 14.130 20.950 1.00 14.11 91 VAL A CA 1
ATOM 731 C C . VAL A 1 91 ? 11.729 12.635 20.645 1.00 13.15 91 VAL A C 1
ATOM 732 O O . VAL A 1 91 ? 12.109 11.805 21.470 1.00 12.98 91 VAL A O 1
ATOM 736 N N . LEU A 1 92 ? 11.233 12.296 19.460 1.00 12.93 92 LEU A N 1
ATOM 737 C CA . LEU A 1 92 ? 11.125 10.895 19.058 1.00 12.31 92 LEU A CA 1
ATOM 738 C C . LEU A 1 92 ? 12.490 10.398 18.577 1.00 11.92 92 LEU A C 1
ATOM 739 O O . LEU A 1 92 ? 13.044 10.905 17.599 1.00 14.10 92 LEU A O 1
ATOM 744 N N . LYS A 1 93 ? 13.019 9.398 19.275 1.00 12.90 93 LYS A N 1
ATOM 745 C CA . LYS A 1 93 ? 14.337 8.840 18.973 1.00 12.86 93 LYS A CA 1
ATOM 746 C C . LYS A 1 93 ? 14.320 7.721 17.941 1.00 13.92 93 LYS A C 1
ATOM 747 O O . LYS A 1 93 ? 15.260 7.568 17.156 1.00 15.48 93 LYS A O 1
ATOM 753 N N . CYS A 1 94 ? 13.255 6.929 17.955 1.00 12.15 94 CYS A N 1
ATOM 754 C CA . CYS A 1 94 ? 13.130 5.813 17.034 1.00 11.80 94 CYS A CA 1
ATOM 755 C C . CYS A 1 94 ? 11.672 5.417 16.851 1.00 11.18 94 CYS A C 1
ATOM 756 O O . CYS A 1 94 ? 10.889 5.416 17.805 1.00 10.30 94 CYS A O 1
ATOM 759 N N . LEU A 1 95 ? 11.315 5.084 15.617 1.00 11.53 95 LEU A N 1
ATOM 760 C CA . LEU A 1 95 ? 9.956 4.672 15.305 1.00 9.80 95 LEU A CA 1
ATOM 761 C C . LEU A 1 95 ? 10.000 3.218 14.860 1.00 9.97 95 LEU A C 1
ATOM 762 O O . LEU A 1 95 ? 10.654 2.882 13.875 1.00 8.88 95 LEU A O 1
ATOM 767 N N . ILE A 1 96 ? 9.328 2.359 15.617 1.00 8.49 96 ILE A N 1
ATOM 768 C CA . ILE A 1 96 ? 9.264 0.939 15.308 1.00 6.18 96 ILE A CA 1
ATOM 769 C C . ILE A 1 96 ? 7.897 0.721 14.687 1.00 7.49 96 ILE A C 1
ATOM 770 O O . ILE A 1 96 ? 6.890 1.127 15.258 1.00 10.27 96 ILE A O 1
ATOM 775 N N . THR A 1 97 ? 7.850 0.092 13.521 1.00 7.42 97 THR A N 1
ATOM 776 C CA . THR A 1 97 ? 6.553 -0.128 12.906 1.00 6.56 97 THR A CA 1
ATOM 777 C C . THR A 1 97 ? 6.346 -1.547 12.420 1.00 9.22 97 THR A C 1
ATOM 778 O O . THR A 1 97 ? 7.291 -2.243 12.070 1.00 8.24 97 THR A O 1
ATOM 782 N N . GLN A 1 98 ? 5.089 -1.974 12.438 1.00 8.69 98 GLN A N 1
ATOM 783 C CA . GLN A 1 98 ? 4.716 -3.295 11.961 1.00 9.25 98 GLN A CA 1
ATOM 784 C C . GLN A 1 98 ? 4.239 -3.141 10.522 1.00 8.90 98 GLN A C 1
ATOM 785 O O . GLN A 1 98 ? 4.048 -4.130 9.815 1.00 10.10 98 GLN A O 1
ATOM 791 N N . ASN A 1 99 ? 4.058 -1.894 10.093 1.00 8.79 99 ASN A N 1
ATOM 792 C CA . ASN A 1 99 ? 3.579 -1.619 8.745 1.00 7.99 99 ASN A CA 1
ATOM 793 C C . ASN A 1 99 ? 4.575 -1.945 7.650 1.00 9.71 99 ASN A C 1
ATOM 794 O O . ASN A 1 99 ? 5.774 -1.715 7.788 1.00 8.38 99 ASN A O 1
ATOM 799 N N . VAL A 1 100 ? 4.070 -2.488 6.551 1.00 8.79 100 VAL A N 1
ATOM 800 C CA . VAL A 1 100 ? 4.932 -2.808 5.432 1.00 10.38 100 VAL A CA 1
ATOM 801 C C . VAL A 1 100 ? 4.888 -1.688 4.392 1.00 10.60 100 VAL A C 1
ATOM 802 O O . VAL A 1 100 ? 5.561 -1.766 3.369 1.00 11.67 100 VAL A O 1
ATOM 806 N N . ASP A 1 101 ? 4.091 -0.651 4.650 1.00 10.48 101 ASP A N 1
ATOM 807 C CA . ASP A 1 101 ? 4.045 0.491 3.738 1.00 11.03 101 ASP A CA 1
ATOM 808 C C . ASP A 1 101 ? 5.266 1.363 4.042 1.00 11.43 101 ASP A C 1
ATOM 809 O O . ASP A 1 101 ? 5.978 1.129 5.026 1.00 10.81 101 ASP A O 1
ATOM 814 N N . ASP A 1 102 ? 5.524 2.355 3.197 1.00 11.02 102 ASP A N 1
ATOM 815 C CA . ASP A 1 102 ? 6.676 3.237 3.385 1.00 11.40 102 ASP A CA 1
ATOM 816 C C . ASP A 1 102 ? 6.235 4.670 3.672 1.00 11.49 102 ASP A C 1
ATOM 817 O O . ASP A 1 102 ? 6.985 5.616 3.427 1.00 12.45 102 ASP A O 1
ATOM 822 N N . LEU A 1 103 ? 5.028 4.827 4.202 1.00 10.65 103 LEU A N 1
ATOM 823 C CA . LEU A 1 103 ? 4.499 6.156 4.473 1.00 10.61 103 LEU A CA 1
ATOM 824 C C . LEU A 1 103 ? 5.227 6.929 5.568 1.00 11.62 103 LEU A C 1
ATOM 825 O O . LEU A 1 103 ? 5.259 8.158 5.533 1.00 11.79 103 LEU A O 1
ATOM 830 N N . HIS A 1 104 ? 5.814 6.227 6.534 1.00 10.05 104 HIS A N 1
ATOM 831 C CA . HIS A 1 104 ? 6.569 6.921 7.576 1.00 9.18 104 HIS A CA 1
ATOM 832 C C . HIS A 1 104 ? 7.800 7.543 6.922 1.00 9.73 104 HIS A C 1
ATOM 833 O O . HIS A 1 104 ? 8.141 8.692 7.188 1.00 11.40 104 HIS A O 1
ATOM 840 N N . GLU A 1 105 ? 8.456 6.777 6.057 1.00 11.10 105 GLU A N 1
ATOM 841 C CA . GLU A 1 105 ? 9.640 7.254 5.345 1.00 11.33 105 GLU A CA 1
ATOM 842 C C . GLU A 1 105 ? 9.323 8.437 4.432 1.00 12.38 105 GLU A C 1
ATOM 843 O O . GLU A 1 105 ? 10.056 9.429 4.405 1.00 13.66 105 GLU A O 1
ATOM 849 N N . ARG A 1 106 ? 8.239 8.326 3.674 1.00 12.97 106 ARG A N 1
ATOM 850 C CA . ARG A 1 106 ? 7.865 9.400 2.764 1.00 13.90 106 ARG A CA 1
ATOM 851 C C . ARG A 1 106 ? 7.440 10.669 3.489 1.00 14.61 106 ARG A C 1
ATOM 852 O O . ARG A 1 106 ? 7.442 11.752 2.901 1.00 14.89 106 ARG A O 1
ATOM 860 N N . ALA A 1 107 ? 7.077 10.538 4.762 1.00 13.14 107 ALA A N 1
ATOM 861 C CA . ALA A 1 107 ? 6.694 11.699 5.561 1.00 14.54 107 ALA A CA 1
ATOM 862 C C . ALA A 1 107 ? 7.955 12.359 6.112 1.00 14.27 107 ALA A C 1
ATOM 863 O O . ALA A 1 107 ? 7.901 13.459 6.656 1.00 16.11 107 ALA A O 1
ATOM 865 N N . GLY A 1 108 ? 9.088 11.677 5.983 1.00 14.33 108 GLY A N 1
ATOM 866 C CA . GLY A 1 108 ? 10.337 12.240 6.465 1.00 15.64 108 GLY A CA 1
ATOM 867 C C . GLY A 1 108 ? 10.981 11.556 7.660 1.00 16.00 108 GLY A C 1
ATOM 868 O O . GLY A 1 108 ? 12.046 11.982 8.110 1.00 16.54 108 GLY A O 1
ATOM 869 N N . SER A 1 109 ? 10.348 10.512 8.189 1.00 14.12 109 SER A N 1
ATOM 870 C CA . SER A 1 109 ? 10.914 9.793 9.327 1.00 13.95 109 SER A CA 1
ATOM 871 C C . SER A 1 109 ? 12.253 9.191 8.908 1.00 15.27 109 SER A C 1
ATOM 872 O O . SER A 1 109 ? 12.355 8.574 7.846 1.00 15.27 109 SER A O 1
ATOM 875 N N . ARG A 1 110 ? 13.269 9.364 9.750 1.00 15.84 110 ARG A N 1
ATOM 876 C CA . ARG A 1 110 ? 14.610 8.869 9.452 1.00 17.66 110 ARG A CA 1
ATOM 877 C C . ARG A 1 110 ? 15.009 7.577 10.167 1.00 18.29 110 ARG A C 1
ATOM 878 O O . ARG A 1 110 ? 15.636 6.708 9.566 1.00 20.68 110 ARG A O 1
ATOM 886 N N . ASN A 1 111 ? 14.656 7.448 11.441 1.00 17.51 111 ASN A N 1
ATOM 887 C CA . ASN A 1 111 ? 15.006 6.247 12.194 1.00 17.80 111 ASN A CA 1
ATOM 888 C C . ASN A 1 111 ? 13.769 5.364 12.292 1.00 17.05 111 ASN A C 1
ATOM 889 O O . ASN A 1 111 ? 12.951 5.520 13.201 1.00 18.62 111 ASN A O 1
ATOM 894 N N . VAL A 1 112 ? 13.633 4.440 11.347 1.00 14.07 112 VAL A N 1
ATOM 895 C CA . VAL A 1 112 ? 12.477 3.546 11.308 1.00 12.39 112 VAL A CA 1
ATOM 896 C C . VAL A 1 112 ? 12.886 2.077 11.260 1.00 13.36 112 VAL A C 1
ATOM 897 O O . VAL A 1 112 ? 13.716 1.683 10.440 1.00 15.14 112 VAL A O 1
ATOM 901 N N . ILE A 1 113 ? 12.311 1.268 12.145 1.00 10.22 113 ILE A N 1
ATOM 902 C CA . ILE A 1 113 ? 12.597 -0.159 12.151 1.00 9.51 113 ILE A CA 1
ATOM 903 C C . ILE A 1 113 ? 11.346 -0.868 11.647 1.00 10.34 113 ILE A C 1
ATOM 904 O O . ILE A 1 113 ? 10.264 -0.700 12.214 1.00 10.41 113 ILE A O 1
ATOM 909 N N . HIS A 1 114 ? 11.493 -1.641 10.574 1.00 8.19 114 HIS A N 1
ATOM 910 C CA . HIS A 1 114 ? 10.369 -2.379 9.998 1.00 8.44 114 HIS A CA 1
ATOM 911 C C . HIS A 1 114 ? 10.354 -3.816 10.506 1.00 8.61 114 HIS A C 1
ATOM 912 O O . HIS A 1 114 ? 10.993 -4.695 9.928 1.00 10.55 114 HIS A O 1
ATOM 919 N N . LEU A 1 115 ? 9.604 -4.061 11.571 1.00 8.40 115 LEU A N 1
ATOM 920 C CA . LEU A 1 115 ? 9.534 -5.395 12.154 1.00 9.40 115 LEU A CA 1
ATOM 921 C C . LEU A 1 115 ? 9.052 -6.481 11.202 1.00 10.57 115 LEU A C 1
ATOM 922 O O . LEU A 1 115 ? 9.549 -7.602 11.238 1.00 11.00 115 LEU A O 1
ATOM 927 N N . HIS A 1 116 ? 8.086 -6.154 10.346 1.00 8.81 116 HIS A N 1
ATOM 928 C CA . HIS A 1 116 ? 7.516 -7.156 9.455 1.00 10.28 116 HIS A CA 1
ATOM 929 C C . HIS A 1 116 ? 7.891 -7.037 7.982 1.00 11.10 116 HIS A C 1
ATOM 930 O O . HIS A 1 116 ? 7.198 -7.564 7.112 1.00 10.99 116 HIS A O 1
ATOM 937 N N . GLY A 1 117 ? 8.999 -6.363 7.702 1.00 9.80 117 GLY A N 1
ATOM 938 C CA . GLY A 1 117 ? 9.412 -6.219 6.321 1.00 10.01 117 GLY A CA 1
ATOM 939 C C . GLY A 1 117 ? 8.828 -4.997 5.641 1.00 8.71 117 GLY A C 1
ATOM 940 O O . GLY A 1 117 ? 8.353 -4.068 6.296 1.00 9.84 117 GLY A O 1
ATOM 941 N N . SER A 1 118 ? 8.835 -5.014 4.316 1.00 9.42 118 SER A N 1
ATOM 942 C CA . SER A 1 118 ? 8.354 -3.875 3.550 1.00 11.48 118 SER A CA 1
ATOM 943 C C . SER A 1 118 ? 7.883 -4.263 2.160 1.00 10.75 118 SER A C 1
ATOM 944 O O . SER A 1 118 ? 8.448 -5.157 1.533 1.00 11.55 118 SER A O 1
ATOM 947 N N . LEU A 1 119 ? 6.848 -3.576 1.685 1.00 11.58 119 LEU A N 1
ATOM 948 C CA . LEU A 1 119 ? 6.305 -3.816 0.351 1.00 12.27 119 LEU A CA 1
ATOM 949 C C . LEU A 1 119 ? 7.254 -3.272 -0.715 1.00 12.64 119 LEU A C 1
ATOM 950 O O . LEU A 1 119 ? 7.123 -3.595 -1.890 1.00 13.41 119 LEU A O 1
ATOM 955 N N . ARG A 1 120 ? 8.204 -2.436 -0.301 1.00 11.68 120 ARG A N 1
ATOM 956 C CA . ARG A 1 120 ? 9.182 -1.874 -1.229 1.00 11.51 120 ARG A CA 1
ATOM 957 C C . ARG A 1 120 ? 10.249 -2.913 -1.552 1.00 13.40 120 ARG A C 1
ATOM 958 O O . ARG A 1 120 ? 10.988 -2.780 -2.528 1.00 11.92 120 ARG A O 1
ATOM 966 N N . VAL A 1 121 ? 10.314 -3.956 -0.732 1.00 12.88 121 VAL A N 1
ATOM 967 C CA . VAL A 1 121 ? 11.311 -5.003 -0.911 1.00 13.82 121 VAL A CA 1
ATOM 968 C C . VAL A 1 121 ? 10.775 -6.283 -1.545 1.00 14.58 121 VAL A C 1
ATOM 969 O O . VAL A 1 121 ? 9.663 -6.721 -1.252 1.00 14.36 121 VAL A O 1
ATOM 973 N N . VAL A 1 122 ? 11.576 -6.864 -2.432 1.00 15.71 122 VAL A N 1
ATOM 974 C CA . VAL A 1 122 ? 11.242 -8.129 -3.075 1.00 17.65 122 VAL A CA 1
ATOM 975 C C . VAL A 1 122 ? 12.514 -8.962 -2.956 1.00 18.11 122 VAL A C 1
ATOM 976 O O . VAL A 1 122 ? 13.620 -8.453 -3.151 1.00 19.26 122 VAL A O 1
ATOM 980 N N . ARG A 1 123 ? 12.370 -10.233 -2.607 1.00 19.88 123 ARG A N 1
ATOM 981 C CA . ARG A 1 123 ? 13.542 -11.076 -2.454 1.00 21.44 123 ARG A CA 1
ATOM 982 C C . ARG A 1 123 ? 13.357 -12.455 -3.062 1.00 22.45 123 ARG A C 1
ATOM 983 O O . ARG A 1 123 ? 12.237 -12.896 -3.316 1.00 21.19 123 ARG A O 1
ATOM 991 N N . CYS A 1 124 ? 14.474 -13.127 -3.305 1.00 24.63 124 CYS A N 1
ATOM 992 C CA . CYS A 1 124 ? 14.444 -14.456 -3.887 1.00 28.15 124 CYS A CA 1
ATOM 993 C C . CYS A 1 124 ? 14.055 -15.485 -2.836 1.00 28.56 124 CYS A C 1
ATOM 994 O O . CYS A 1 124 ? 14.425 -15.363 -1.669 1.00 29.28 124 CYS A O 1
ATOM 997 N N . THR A 1 125 ? 13.308 -16.499 -3.255 1.00 29.52 125 THR A N 1
ATOM 998 C CA . THR A 1 125 ? 12.864 -17.547 -2.345 1.00 31.32 125 THR A CA 1
ATOM 999 C C . THR A 1 125 ? 13.970 -18.547 -2.023 1.00 33.90 125 THR A C 1
ATOM 1000 O O . THR A 1 125 ? 13.857 -19.318 -1.068 1.00 33.98 125 THR A O 1
ATOM 1004 N N . SER A 1 126 ? 15.042 -18.532 -2.810 1.00 36.02 126 SER A N 1
ATOM 1005 C CA . SER A 1 126 ? 16.147 -19.457 -2.587 1.00 38.78 126 SER A CA 1
ATOM 1006 C C . SER A 1 126 ? 17.474 -18.784 -2.240 1.00 40.06 126 SER A C 1
ATOM 1007 O O . SER A 1 126 ? 17.974 -18.938 -1.124 1.00 41.60 126 SER A O 1
ATOM 1010 N N . CYS A 1 127 ? 18.046 -18.041 -3.183 1.00 41.11 127 CYS A N 1
ATOM 1011 C CA . CYS A 1 127 ? 19.324 -17.382 -2.934 1.00 42.17 127 CYS A CA 1
ATOM 1012 C C . CYS A 1 127 ? 19.172 -16.113 -2.100 1.00 42.97 127 CYS A C 1
ATOM 1013 O O . CYS A 1 127 ? 18.094 -15.518 -2.040 1.00 42.47 127 CYS A O 1
ATOM 1016 N N . ASN A 1 128 ? 20.261 -15.713 -1.449 1.00 43.22 128 ASN A N 1
ATOM 1017 C CA . ASN A 1 128 ? 20.268 -14.517 -0.616 1.00 43.51 128 ASN A CA 1
ATOM 1018 C C . ASN A 1 128 ? 20.367 -13.266 -1.474 1.00 42.36 128 ASN A C 1
ATOM 1019 O O . ASN A 1 128 ? 21.444 -12.683 -1.616 1.00 43.96 128 ASN A O 1
ATOM 1024 N N . ASN A 1 129 ? 19.241 -12.859 -2.049 1.00 39.63 129 ASN A N 1
ATOM 1025 C CA . ASN A 1 129 ? 19.206 -11.672 -2.888 1.00 36.61 129 ASN A CA 1
ATOM 1026 C C . ASN A 1 129 ? 17.887 -10.928 -2.728 1.00 33.51 129 ASN A C 1
ATOM 1027 O O . ASN A 1 129 ? 16.809 -11.522 -2.793 1.00 30.94 129 ASN A O 1
ATOM 1032 N N . SER A 1 130 ? 17.984 -9.623 -2.510 1.00 30.34 130 SER A N 1
ATOM 1033 C CA . SER A 1 130 ? 16.807 -8.786 -2.344 1.00 27.86 130 SER A CA 1
ATOM 1034 C C . SER A 1 130 ? 17.109 -7.394 -2.872 1.00 26.27 130 SER A C 1
ATOM 1035 O O . SER A 1 130 ? 18.267 -6.989 -2.966 1.00 26.69 130 SER A O 1
ATOM 1038 N N . PHE A 1 131 ? 16.060 -6.665 -3.221 1.00 23.71 131 PHE A N 1
ATOM 1039 C CA . PHE A 1 131 ? 16.214 -5.313 -3.731 1.00 22.16 131 PHE A CA 1
ATOM 1040 C C . PHE A 1 131 ? 14.885 -4.584 -3.602 1.00 21.40 131 PHE A C 1
ATOM 1041 O O . PHE A 1 131 ? 13.860 -5.200 -3.309 1.00 20.45 131 PHE A O 1
ATOM 1049 N N . GLU A 1 132 ? 14.903 -3.272 -3.803 1.00 20.61 132 GLU A N 1
ATOM 1050 C CA . GLU A 1 132 ? 13.682 -2.491 -3.685 1.00 20.57 132 GLU A CA 1
ATOM 1051 C C . GLU A 1 132 ? 13.096 -2.124 -5.037 1.00 18.78 132 GLU A C 1
ATOM 1052 O O . GLU A 1 132 ? 13.811 -2.036 -6.032 1.00 20.20 132 GLU A O 1
ATOM 1058 N N . VAL A 1 133 ? 11.782 -1.928 -5.067 1.00 15.95 133 VAL A N 1
ATOM 1059 C CA . VAL A 1 133 ? 11.102 -1.570 -6.302 1.00 15.51 133 VAL A CA 1
ATOM 1060 C C . VAL A 1 133 ? 10.497 -0.173 -6.214 1.00 16.41 133 VAL A C 1
ATOM 1061 O O . VAL A 1 133 ? 10.186 0.318 -5.122 1.00 14.77 133 VAL A O 1
ATOM 1065 N N . GLU A 1 134 ? 10.354 0.466 -7.372 1.00 14.04 134 GLU A N 1
ATOM 1066 C CA . GLU A 1 134 ? 9.794 1.806 -7.467 1.00 15.56 134 GLU A CA 1
ATOM 1067 C C . GLU A 1 134 ? 8.299 1.747 -7.731 1.00 13.79 134 GLU A C 1
ATOM 1068 O O . GLU A 1 134 ? 7.553 2.643 -7.336 1.00 15.23 134 GLU A O 1
ATOM 1074 N N . SER A 1 135 ? 7.866 0.690 -8.408 1.00 14.43 135 SER A N 1
ATOM 1075 C CA . SER A 1 135 ? 6.451 0.518 -8.706 1.00 15.02 135 SER A CA 1
ATOM 1076 C C . SER A 1 135 ? 6.095 -0.960 -8.669 1.00 14.46 135 SER A C 1
ATOM 1077 O O . SER A 1 135 ? 6.975 -1.816 -8.676 1.00 13.36 135 SER A O 1
ATOM 1080 N N . ALA A 1 136 ? 4.802 -1.251 -8.626 1.00 15.32 136 ALA A N 1
ATOM 1081 C CA . ALA A 1 136 ? 4.334 -2.624 -8.558 1.00 16.53 136 ALA A CA 1
ATOM 1082 C C . ALA A 1 136 ? 4.550 -3.397 -9.852 1.00 16.58 136 ALA A C 1
ATOM 1083 O O . ALA A 1 136 ? 4.440 -2.843 -10.947 1.00 17.82 136 ALA A O 1
ATOM 1085 N N . PRO A 1 137 ? 4.879 -4.692 -9.739 1.00 15.98 137 PRO A N 1
ATOM 1086 C CA . PRO A 1 137 ? 5.094 -5.510 -10.933 1.00 15.09 137 PRO A CA 1
ATOM 1087 C C . PRO A 1 137 ? 3.742 -5.912 -11.511 1.00 16.95 137 PRO A C 1
ATOM 1088 O O . PRO A 1 137 ? 2.720 -5.826 -10.828 1.00 16.94 137 PRO A O 1
ATOM 1092 N N . LYS A 1 138 ? 3.744 -6.329 -12.772 1.00 15.25 138 LYS A N 1
ATOM 1093 C CA . LYS A 1 138 ? 2.529 -6.773 -13.446 1.00 18.11 138 LYS A CA 1
ATOM 1094 C C . LYS A 1 138 ? 2.477 -8.289 -13.322 1.00 17.94 138 LYS A C 1
ATOM 1095 O O . LYS A 1 138 ? 3.458 -8.965 -13.620 1.00 19.09 138 LYS A O 1
ATOM 1101 N N . ILE A 1 139 ? 1.339 -8.820 -12.880 1.00 18.47 139 ILE A N 1
ATOM 1102 C CA . ILE A 1 139 ? 1.185 -10.263 -12.713 1.00 19.79 139 ILE A CA 1
ATOM 1103 C C . ILE A 1 139 ? -0.023 -10.765 -13.501 1.00 21.00 139 ILE A C 1
ATOM 1104 O O . ILE A 1 139 ? -1.131 -10.266 -13.323 1.00 21.33 139 ILE A O 1
ATOM 1109 N N . PRO A 1 140 ? 0.174 -11.761 -14.382 1.00 22.59 140 PRO A N 1
ATOM 1110 C CA . PRO A 1 140 ? 1.438 -12.439 -14.686 1.00 23.96 140 PRO A CA 1
ATOM 1111 C C . PRO A 1 140 ? 2.351 -11.562 -15.540 1.00 24.39 140 PRO A C 1
ATOM 1112 O O . PRO A 1 140 ? 1.957 -10.475 -15.963 1.00 25.45 140 PRO A O 1
ATOM 1116 N N . PRO A 1 141 ? 3.584 -12.025 -15.808 1.00 24.89 141 PRO A N 1
ATOM 1117 C CA . PRO A 1 141 ? 4.150 -13.302 -15.359 1.00 25.98 141 PRO A CA 1
ATOM 1118 C C . PRO A 1 141 ? 4.629 -13.248 -13.911 1.00 26.80 141 PRO A C 1
ATOM 1119 O O . PRO A 1 141 ? 4.708 -12.173 -13.313 1.00 26.65 141 PRO A O 1
ATOM 1123 N N . LEU A 1 142 ? 4.941 -14.413 -13.351 1.00 27.14 142 LEU A N 1
ATOM 1124 C CA . LEU A 1 142 ? 5.433 -14.485 -11.980 1.00 26.70 142 LEU A CA 1
ATOM 1125 C C . LEU A 1 142 ? 6.829 -13.876 -11.936 1.00 26.41 142 LEU A C 1
ATOM 1126 O O . LEU A 1 142 ? 7.643 -14.107 -12.825 1.00 28.40 142 LEU A O 1
ATOM 1131 N N . PRO A 1 143 ? 7.118 -13.066 -10.908 1.00 25.85 143 PRO A N 1
ATOM 1132 C CA . PRO A 1 143 ? 8.443 -12.450 -10.804 1.00 24.62 143 PRO A CA 1
ATOM 1133 C C . PRO A 1 143 ? 9.525 -13.500 -10.560 1.00 25.05 143 PRO A C 1
ATOM 1134 O O . PRO A 1 143 ? 9.394 -14.328 -9.659 1.00 23.10 143 PRO A O 1
ATOM 1138 N N . LYS A 1 144 ? 10.585 -13.466 -11.366 1.00 27.74 144 LYS A N 1
ATOM 1139 C CA . LYS A 1 144 ? 11.693 -14.411 -11.226 1.00 30.64 144 LYS A CA 1
ATOM 1140 C C . LYS A 1 144 ? 12.991 -13.711 -10.844 1.00 31.87 144 LYS A C 1
ATOM 1141 O O . LYS A 1 144 ? 13.209 -12.553 -11.196 1.00 31.42 144 LYS A O 1
ATOM 1147 N N . CYS A 1 145 ? 13.852 -14.428 -10.130 1.00 35.19 145 CYS A N 1
ATOM 1148 C CA . CYS A 1 145 ? 15.142 -13.896 -9.704 1.00 38.65 145 CYS A CA 1
ATOM 1149 C C . CYS A 1 145 ? 16.160 -14.008 -10.837 1.00 40.50 145 CYS A C 1
ATOM 1150 O O . CYS A 1 145 ? 16.351 -15.083 -11.404 1.00 40.23 145 CY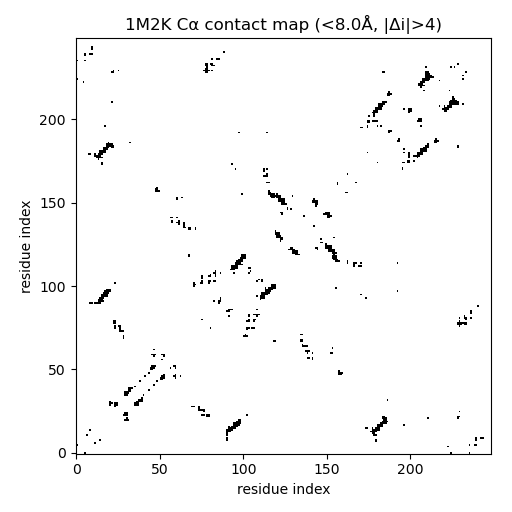S A O 1
ATOM 1153 N N . A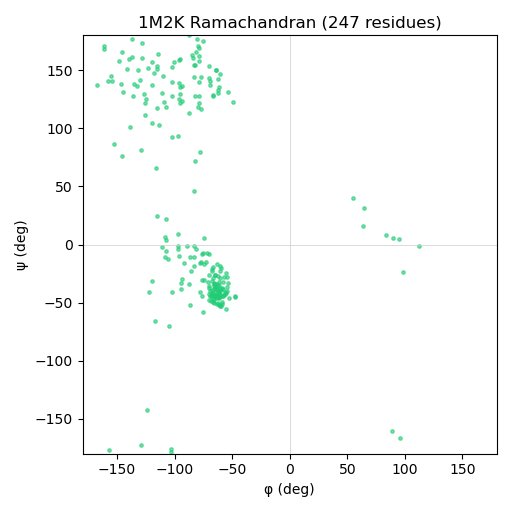SP A 1 146 ? 16.813 -12.896 -11.160 1.00 42.68 146 ASP A N 1
ATOM 1154 C CA . ASP A 1 146 ? 17.806 -12.877 -12.228 1.00 45.01 146 ASP A CA 1
ATOM 1155 C C . ASP A 1 146 ? 19.118 -13.521 -11.786 1.00 46.11 146 ASP A C 1
ATOM 1156 O O . ASP A 1 146 ? 19.840 -14.097 -12.601 1.00 46.41 146 ASP A O 1
ATOM 1161 N N . LYS A 1 147 ? 19.421 -13.421 -10.494 1.00 47.05 147 LYS A N 1
ATOM 1162 C CA . LYS A 1 147 ? 20.644 -13.999 -9.944 1.00 47.49 147 LYS A CA 1
ATOM 1163 C C . LYS A 1 147 ? 20.735 -15.488 -10.253 1.00 47.42 147 LYS A C 1
ATOM 1164 O O . LYS A 1 147 ? 21.717 -15.955 -10.832 1.00 47.99 147 LYS A O 1
ATOM 1170 N N . CYS A 1 148 ? 19.703 -16.228 -9.861 1.00 46.94 148 CYS A N 1
ATOM 1171 C CA . CYS A 1 148 ? 19.657 -17.667 -10.084 1.00 46.09 148 CYS A CA 1
ATOM 1172 C C . CYS A 1 148 ? 18.403 -18.057 -10.862 1.00 46.39 148 CYS A C 1
ATOM 1173 O O . CYS A 1 148 ? 17.969 -17.339 -11.764 1.00 46.59 148 CYS A O 1
ATOM 1176 N N . GLY A 1 149 ? 17.824 -19.198 -10.501 1.00 45.83 149 GLY A N 1
ATOM 1177 C CA . GLY A 1 149 ? 16.627 -19.665 -11.174 1.00 44.93 149 GLY A CA 1
ATOM 1178 C C . GLY A 1 149 ? 15.527 -20.037 -10.200 1.00 43.88 149 GLY A C 1
ATOM 1179 O O . GLY A 1 149 ? 15.340 -21.212 -9.879 1.00 44.42 149 GLY A O 1
ATOM 1180 N N . SER A 1 150 ? 14.799 -19.031 -9.727 1.00 41.59 150 SER A N 1
ATOM 1181 C CA . SER A 1 150 ? 13.707 -19.247 -8.786 1.00 38.98 150 SER A CA 1
ATOM 1182 C C . SER A 1 150 ? 12.789 -18.031 -8.778 1.00 35.95 150 SER A C 1
ATOM 1183 O O . SER A 1 150 ? 13.110 -16.997 -9.366 1.00 35.56 150 SER A O 1
ATOM 1186 N N . LEU A 1 151 ? 11.648 -18.156 -8.109 1.00 32.44 151 LEU A N 1
ATOM 1187 C CA . LEU A 1 151 ? 10.694 -17.057 -8.034 1.00 28.51 151 LEU A CA 1
ATOM 1188 C C . LEU A 1 151 ? 11.032 -16.058 -6.939 1.00 24.92 151 LEU A C 1
ATOM 1189 O O . LEU A 1 151 ? 11.696 -16.386 -5.955 1.00 21.89 151 LEU A O 1
ATOM 1194 N N . LEU A 1 152 ? 10.576 -14.828 -7.134 1.00 20.32 152 LEU A N 1
ATOM 1195 C CA . LEU A 1 152 ? 10.777 -13.770 -6.157 1.00 18.49 152 LEU A CA 1
ATOM 1196 C C . LEU A 1 152 ? 9.515 -13.741 -5.310 1.00 17.88 152 LEU A C 1
ATOM 1197 O O . LEU A 1 152 ? 8.467 -14.228 -5.734 1.00 18.10 152 LEU A O 1
ATOM 1202 N N . ARG A 1 153 ? 9.620 -13.171 -4.116 1.00 16.22 153 ARG A N 1
ATOM 1203 C CA . ARG A 1 153 ? 8.482 -13.065 -3.215 1.00 15.05 153 ARG A CA 1
ATOM 1204 C C . ARG A 1 153 ? 8.515 -11.699 -2.548 1.00 14.77 153 ARG A C 1
ATOM 1205 O O . ARG A 1 153 ? 9.561 -11.044 -2.511 1.00 14.80 153 ARG A O 1
ATOM 1213 N N . PRO A 1 154 ? 7.366 -11.243 -2.026 1.00 14.87 154 PRO A N 1
ATOM 1214 C CA . PRO A 1 154 ? 7.336 -9.940 -1.358 1.00 15.53 154 PRO A CA 1
ATOM 1215 C C . PRO A 1 154 ? 8.261 -10.015 -0.146 1.00 15.39 154 PRO A C 1
ATOM 1216 O O . PRO A 1 154 ? 8.330 -11.050 0.521 1.00 14.75 154 PRO A O 1
ATOM 1220 N N . GLY A 1 155 ? 8.966 -8.924 0.131 1.00 14.59 155 GLY A N 1
ATOM 1221 C CA . GLY A 1 155 ? 9.882 -8.894 1.253 1.00 14.16 155 GLY A CA 1
ATOM 1222 C C . GLY A 1 155 ? 9.225 -8.582 2.583 1.00 13.18 155 GLY A C 1
ATOM 1223 O O . GLY A 1 155 ? 9.713 -7.744 3.341 1.00 13.61 155 GLY A O 1
ATOM 1224 N N . VAL A 1 156 ? 8.107 -9.240 2.864 1.00 12.19 156 VAL A N 1
ATOM 1225 C CA . VAL A 1 156 ? 7.408 -9.040 4.130 1.00 10.83 156 VAL A CA 1
ATOM 1226 C C . VAL A 1 156 ? 7.479 -10.342 4.917 1.00 12.02 156 VAL A C 1
ATOM 1227 O O . VAL A 1 156 ? 7.783 -11.397 4.358 1.00 13.39 156 VAL A O 1
ATOM 1231 N N . VAL A 1 157 ? 7.201 -10.267 6.212 1.00 11.82 157 VAL A N 1
ATOM 1232 C CA . VAL A 1 157 ? 7.225 -11.451 7.064 1.00 12.03 157 VAL A CA 1
ATOM 1233 C C . VAL A 1 157 ? 5.805 -12.005 7.204 1.00 12.50 157 VAL A C 1
ATOM 1234 O O . VAL A 1 157 ? 4.880 -11.285 7.589 1.00 13.33 157 VAL A O 1
ATOM 1238 N N . TRP A 1 158 ? 5.632 -13.285 6.885 1.00 12.16 158 TRP A N 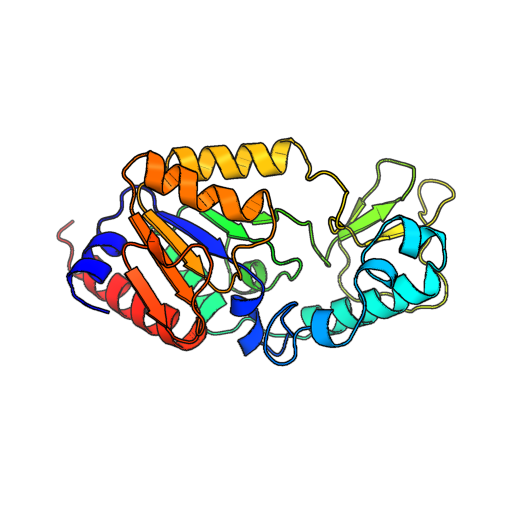1
ATOM 1239 C CA . TRP A 1 158 ? 4.320 -13.912 6.995 1.00 13.22 158 TRP A CA 1
ATOM 1240 C C . TRP A 1 158 ? 4.166 -14.655 8.320 1.00 14.10 158 TRP A C 1
ATOM 1241 O O . TRP A 1 158 ? 5.153 -15.009 8.969 1.00 13.30 158 TRP A O 1
ATOM 1252 N N . ALA A 1 159 ? 2.920 -14.876 8.722 1.00 16.24 159 ALA A N 1
ATOM 1253 C CA . ALA A 1 159 ? 2.636 -15.575 9.969 1.00 18.58 159 ALA A CA 1
ATOM 1254 C C . ALA A 1 159 ? 3.363 -16.911 9.971 1.00 18.49 159 ALA A C 1
ATOM 1255 O O . ALA A 1 159 ? 3.302 -17.661 8.996 1.00 19.72 159 ALA A O 1
ATOM 1257 N N . GLY A 1 160 ? 4.062 -17.198 11.064 1.00 18.76 160 GLY A N 1
ATOM 1258 C CA . GLY A 1 160 ? 4.795 -18.446 11.162 1.00 17.96 160 GLY A CA 1
ATOM 1259 C C . GLY A 1 160 ? 6.264 -18.282 10.830 1.00 17.00 160 GLY A C 1
ATOM 1260 O O . GLY A 1 160 ? 7.094 -19.084 11.259 1.00 19.66 160 GLY A O 1
ATOM 1261 N N . GLU A 1 161 ? 6.598 -17.250 10.059 1.00 16.09 161 GLU A N 1
ATOM 1262 C CA . GLU A 1 161 ? 7.989 -17.009 9.697 1.00 15.38 161 GLU A CA 1
ATOM 1263 C C . GLU A 1 161 ? 8.675 -16.223 10.807 1.00 16.16 161 GLU A C 1
ATOM 1264 O O . GLU A 1 161 ? 8.012 -15.591 11.630 1.00 16.63 161 GLU A O 1
ATOM 1270 N N . MET A 1 162 ? 10.002 -16.266 10.835 1.00 17.07 162 MET A N 1
ATOM 1271 C CA . MET A 1 162 ? 10.751 -15.558 11.864 1.00 17.09 162 MET A CA 1
ATOM 1272 C C . MET A 1 162 ? 11.234 -14.196 11.395 1.00 17.33 162 MET A C 1
ATOM 1273 O O . MET A 1 162 ? 11.683 -14.042 10.260 1.00 18.20 162 MET A O 1
ATOM 1278 N N . LEU A 1 163 ? 11.134 -13.211 12.278 1.00 16.78 163 LEU A N 1
ATOM 1279 C CA . LEU A 1 163 ? 11.614 -11.874 11.971 1.00 17.60 163 LEU A CA 1
ATOM 1280 C C . LEU A 1 163 ? 13.132 -11.988 11.942 1.00 20.26 163 LEU A C 1
ATOM 1281 O O . LEU A 1 163 ? 13.705 -12.873 12.583 1.00 20.39 163 LEU A O 1
ATOM 1286 N N . PRO A 1 164 ? 13.804 -11.115 11.181 1.00 21.29 164 PRO A N 1
ATOM 1287 C CA . PRO A 1 164 ? 15.267 -11.181 11.136 1.00 22.11 164 PRO A CA 1
ATOM 1288 C C . PRO A 1 164 ? 15.790 -10.907 12.548 1.00 22.53 164 PRO A C 1
ATOM 1289 O O . PRO A 1 164 ? 15.382 -9.937 13.191 1.00 22.15 164 PRO A O 1
ATOM 1293 N N . PRO A 1 165 ? 16.688 -11.764 13.055 1.00 22.80 165 PRO A N 1
ATOM 1294 C CA . PRO A 1 165 ? 17.240 -11.583 14.400 1.00 22.97 165 PRO A CA 1
ATOM 1295 C C . PRO A 1 165 ? 17.714 -10.164 14.705 1.00 21.89 165 PRO A C 1
ATOM 1296 O O . PRO A 1 165 ? 17.432 -9.626 15.778 1.00 22.61 165 PRO A O 1
ATOM 1300 N N . ASP A 1 166 ? 18.424 -9.553 13.761 1.00 20.39 166 ASP A N 1
ATOM 1301 C CA . ASP A 1 166 ? 18.943 -8.207 13.974 1.00 20.48 166 ASP A CA 1
ATOM 1302 C C . ASP A 1 166 ? 17.834 -7.167 14.100 1.00 17.74 166 ASP A C 1
ATOM 1303 O O . ASP A 1 166 ? 17.973 -6.204 14.845 1.00 17.23 166 ASP A O 1
ATOM 1308 N N . VAL A 1 167 ? 16.736 -7.369 13.376 1.00 16.99 167 VAL A N 1
ATOM 1309 C CA . VAL A 1 167 ? 15.607 -6.444 13.415 1.00 16.10 167 VAL A CA 1
ATOM 1310 C C . VAL A 1 167 ? 14.934 -6.437 14.789 1.00 15.30 167 VAL A C 1
ATOM 1311 O O . VAL A 1 167 ? 14.709 -5.376 15.375 1.00 14.67 167 VAL A O 1
ATOM 1315 N N . LEU A 1 168 ? 14.613 -7.616 15.311 1.00 14.47 168 LEU A N 1
ATOM 1316 C CA . LEU A 1 168 ? 13.977 -7.678 16.617 1.00 14.86 168 LEU A CA 1
ATOM 1317 C C . LEU A 1 168 ? 14.945 -7.217 17.706 1.00 12.77 168 LEU A C 1
ATOM 1318 O O . LEU A 1 168 ? 14.547 -6.527 18.638 1.00 13.59 168 LEU A O 1
ATOM 1323 N N . ASP A 1 169 ? 16.216 -7.593 17.585 1.00 14.28 169 ASP A N 1
ATOM 1324 C CA . ASP A 1 169 ? 17.197 -7.187 18.581 1.00 15.72 169 ASP A CA 1
ATOM 1325 C C . ASP A 1 169 ? 17.322 -5.669 18.624 1.00 15.43 169 ASP A C 1
ATOM 1326 O O . ASP A 1 169 ? 17.373 -5.080 19.704 1.00 16.40 169 ASP A O 1
ATOM 1331 N N . ARG A 1 170 ? 17.358 -5.035 17.456 1.00 13.95 170 ARG A N 1
ATOM 1332 C CA . ARG A 1 170 ? 17.458 -3.578 17.399 1.00 15.20 170 ARG A CA 1
ATOM 1333 C C . ARG A 1 170 ? 16.246 -2.925 18.061 1.00 13.54 170 ARG A C 1
ATOM 1334 O O . ARG A 1 170 ? 16.381 -1.985 18.845 1.00 13.05 170 ARG A O 1
ATOM 1342 N N . ALA A 1 171 ? 15.057 -3.422 17.740 1.00 12.84 171 ALA A N 1
ATOM 1343 C CA . ALA A 1 171 ? 13.839 -2.881 18.326 1.00 13.31 171 ALA A CA 1
ATOM 1344 C C . ALA A 1 171 ? 13.856 -3.045 19.847 1.00 12.34 171 ALA A C 1
ATOM 1345 O O . ALA A 1 171 ? 13.478 -2.137 20.586 1.00 13.63 171 ALA A O 1
ATOM 1347 N N . MET A 1 172 ? 14.301 -4.203 20.315 1.00 13.53 172 MET A N 1
ATOM 1348 C CA . MET A 1 172 ? 14.348 -4.448 21.748 1.00 14.08 172 MET A CA 1
ATOM 1349 C C . MET A 1 172 ? 15.323 -3.507 22.444 1.00 13.62 172 MET A C 1
ATOM 1350 O O . MET A 1 172 ? 15.044 -3.028 23.540 1.00 14.29 172 MET A O 1
ATOM 1355 N N . ARG A 1 173 ? 16.456 -3.232 21.807 1.00 15.98 173 ARG A N 1
ATOM 1356 C CA . ARG A 1 173 ? 17.432 -2.320 22.393 1.00 16.22 173 ARG A CA 1
ATOM 1357 C C . ARG A 1 173 ? 16.806 -0.934 22.521 1.00 15.97 173 ARG A C 1
ATOM 1358 O O . ARG A 1 173 ? 17.014 -0.230 23.512 1.00 16.87 173 ARG A O 1
ATOM 1366 N N . GLU A 1 174 ? 16.018 -0.547 21.523 1.00 14.88 174 GLU A N 1
ATOM 1367 C CA . GLU A 1 174 ? 15.372 0.756 21.568 1.00 15.17 174 GLU A CA 1
ATOM 1368 C C . GLU A 1 174 ? 14.393 0.857 22.740 1.00 15.35 174 GLU A C 1
ATOM 1369 O O . GLU A 1 174 ?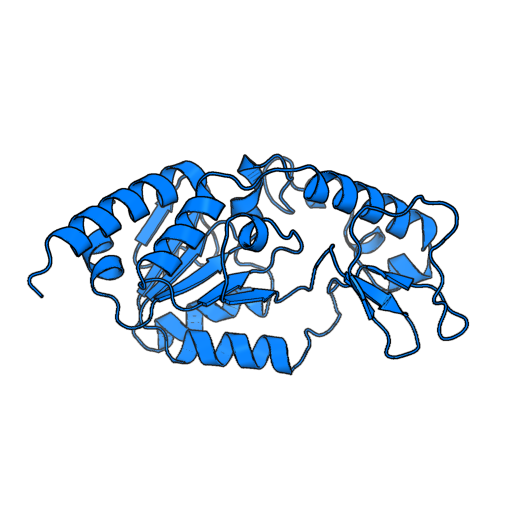 14.463 1.812 23.519 1.00 15.19 174 GLU A O 1
ATOM 1375 N N . VAL A 1 175 ? 13.488 -0.114 22.882 1.00 15.24 175 VAL A N 1
ATOM 1376 C CA . VAL A 1 175 ? 12.525 -0.051 23.982 1.00 15.36 175 VAL A CA 1
ATOM 1377 C C . VAL A 1 175 ? 13.181 -0.227 25.346 1.00 16.94 175 VAL A C 1
ATOM 1378 O O . VAL A 1 175 ? 12.641 0.214 26.357 1.00 18.71 175 VAL A O 1
ATOM 1382 N N . GLU A 1 176 ? 14.351 -0.855 25.377 1.00 16.90 176 GLU A N 1
ATOM 1383 C CA . GLU A 1 176 ? 15.046 -1.043 26.646 1.00 19.25 176 GLU A CA 1
ATOM 1384 C C . GLU A 1 176 ? 15.675 0.256 27.142 1.00 19.56 176 GLU A C 1
ATOM 1385 O O . GLU A 1 176 ? 16.024 0.368 28.315 1.00 20.46 176 GLU A O 1
ATOM 1391 N N . ARG A 1 177 ? 15.816 1.243 26.261 1.00 19.20 177 ARG A N 1
ATOM 1392 C CA . ARG A 1 177 ? 16.398 2.517 26.674 1.00 21.74 177 ARG A CA 1
ATOM 1393 C C . ARG A 1 177 ? 15.352 3.636 26.761 1.00 20.74 177 ARG A C 1
ATOM 1394 O O . ARG A 1 177 ? 15.650 4.742 27.214 1.00 22.32 177 ARG A O 1
ATOM 1402 N N . ALA A 1 178 ? 14.122 3.336 26.354 1.00 17.75 178 ALA A N 1
ATOM 1403 C CA . ALA A 1 178 ? 13.043 4.328 26.353 1.00 17.37 178 ALA A CA 1
ATOM 1404 C C . ALA A 1 178 ? 12.321 4.521 27.686 1.00 17.76 178 ALA A C 1
ATOM 1405 O O . ALA A 1 178 ? 12.120 3.566 28.436 1.00 17.69 178 ALA A O 1
ATOM 1407 N N . ASP A 1 179 ? 11.930 5.761 27.976 1.00 16.77 179 ASP A N 1
ATOM 1408 C CA . ASP A 1 179 ? 11.192 6.048 29.200 1.00 17.38 179 ASP A CA 1
ATOM 1409 C C . ASP A 1 179 ? 9.723 6.308 28.864 1.00 16.34 179 ASP A C 1
ATOM 1410 O O . ASP A 1 179 ? 8.861 6.325 29.738 1.00 15.86 179 ASP A O 1
ATOM 1415 N N . VAL A 1 180 ? 9.442 6.477 27.577 1.00 14.46 180 VAL A N 1
ATOM 1416 C CA . VAL A 1 180 ? 8.078 6.711 27.115 1.00 12.35 180 VAL A CA 1
ATOM 1417 C C . VAL A 1 180 ? 7.899 6.067 25.745 1.00 11.58 180 VAL A C 1
ATOM 1418 O O . VAL A 1 180 ? 8.795 6.139 24.911 1.00 11.15 180 VAL A O 1
ATOM 1422 N N . ILE A 1 181 ? 6.756 5.424 25.521 1.00 10.71 181 ILE A N 1
ATOM 1423 C CA . ILE A 1 181 ? 6.489 4.832 24.214 1.00 9.24 181 ILE A CA 1
ATOM 1424 C C . ILE A 1 181 ? 5.061 5.139 23.779 1.00 10.14 181 ILE A C 1
ATOM 1425 O O . ILE A 1 181 ? 4.110 4.946 24.541 1.00 10.58 181 ILE A O 1
ATOM 1430 N N . ILE A 1 182 ? 4.933 5.670 22.566 1.00 8.51 182 ILE A N 1
ATOM 1431 C CA . ILE A 1 182 ? 3.628 5.978 21.988 1.00 7.63 182 ILE A CA 1
ATOM 1432 C C . ILE A 1 182 ? 3.285 4.757 21.138 1.00 8.68 182 ILE A C 1
ATOM 1433 O O . ILE A 1 182 ? 4.047 4.387 20.243 1.00 10.40 182 ILE A O 1
ATOM 1438 N N . VAL A 1 183 ? 2.151 4.126 21.437 1.00 9.09 183 VAL A N 1
ATOM 1439 C CA . VAL A 1 183 ? 1.701 2.935 20.716 1.00 7.67 183 VAL A CA 1
ATOM 1440 C C . VAL A 1 183 ? 0.436 3.318 19.957 1.00 9.09 183 VAL A C 1
ATOM 1441 O O . VAL A 1 183 ? -0.648 3.412 20.543 1.00 8.97 183 VAL A O 1
ATOM 1445 N N . ALA A 1 184 ? 0.583 3.528 18.652 1.00 8.31 184 ALA A N 1
ATOM 1446 C CA . ALA A 1 184 ? -0.527 3.982 17.824 1.00 7.19 184 ALA A CA 1
ATOM 1447 C C . ALA A 1 184 ? -0.956 3.070 16.685 1.00 7.23 184 ALA A C 1
ATOM 1448 O O . ALA A 1 184 ? -0.135 2.525 15.959 1.00 8.57 184 ALA A O 1
ATOM 1450 N N . GLY A 1 185 ? -2.271 2.938 16.533 1.00 7.77 185 GLY A N 1
ATOM 1451 C CA . GLY A 1 185 ? -2.815 2.154 15.442 1.00 8.94 185 GLY A CA 1
ATOM 1452 C C . GLY A 1 185 ? -2.537 0.669 15.403 1.00 7.77 185 GLY A C 1
ATOM 1453 O O . GLY A 1 185 ? -2.453 0.092 14.317 1.00 7.79 185 GLY A O 1
ATOM 1454 N N . THR A 1 186 ? -2.392 0.033 16.559 1.00 7.42 186 THR A N 1
ATOM 1455 C CA . THR A 1 186 ? -2.147 -1.404 16.548 1.00 7.47 186 THR A CA 1
ATOM 1456 C C . THR A 1 186 ? -3.089 -2.144 17.497 1.00 9.14 186 THR A C 1
ATOM 1457 O O . THR A 1 186 ? -3.416 -1.657 18.586 1.00 7.78 186 THR A O 1
ATOM 1461 N N . SER A 1 187 ? -3.532 -3.319 17.056 1.00 7.87 187 SER A N 1
ATOM 1462 C CA . SER A 1 187 ? -4.464 -4.142 17.818 1.00 9.84 187 SER A CA 1
ATOM 1463 C C . SER A 1 187 ? -3.830 -4.869 19.000 1.00 10.98 187 SER A C 1
ATOM 1464 O O . SER A 1 187 ? -4.526 -5.492 19.797 1.00 12.33 187 SER A O 1
ATOM 1467 N N . ALA A 1 188 ? -2.505 -4.798 19.098 1.00 10.42 188 ALA A N 1
ATOM 1468 C CA . ALA A 1 188 ? -1.775 -5.420 20.199 1.00 12.52 188 ALA A CA 1
ATOM 1469 C C . ALA A 1 188 ? -2.029 -6.916 20.415 1.00 11.59 188 ALA A C 1
ATOM 1470 O O . ALA A 1 188 ? -2.131 -7.376 21.556 1.00 14.00 188 ALA A O 1
ATOM 1472 N N . VAL A 1 189 ? -2.134 -7.677 19.331 1.00 12.49 189 VAL A N 1
ATOM 1473 C CA . VAL A 1 189 ? -2.346 -9.117 19.460 1.00 14.50 189 VAL A CA 1
ATOM 1474 C C . VAL A 1 189 ? -1.219 -9.929 18.817 1.00 14.59 189 VAL A C 1
ATOM 1475 O O . VAL A 1 189 ? -0.885 -11.021 19.283 1.00 16.73 189 VAL A O 1
ATOM 1479 N N . VAL A 1 190 ? -0.618 -9.385 17.764 1.00 12.47 190 VAL A N 1
ATOM 1480 C CA . VAL A 1 190 ? 0.464 -10.073 17.068 1.00 11.35 190 VAL A CA 1
ATOM 1481 C C . VAL A 1 190 ? 1.806 -9.951 17.793 1.00 9.93 190 VAL A C 1
ATOM 1482 O O . VAL A 1 190 ? 2.246 -8.853 18.134 1.00 9.56 190 VAL A O 1
ATOM 1486 N N . GLN A 1 191 ? 2.438 -11.095 18.032 1.00 11.15 191 GLN A N 1
ATOM 1487 C CA . GLN A 1 191 ? 3.738 -11.155 18.699 1.00 10.42 191 GLN A CA 1
ATOM 1488 C C . GLN A 1 191 ? 4.833 -11.345 17.652 1.00 10.39 191 GLN A C 1
ATOM 1489 O O . GLN A 1 191 ? 4.579 -11.862 16.565 1.00 11.37 191 GLN A O 1
ATOM 1495 N N . PRO A 1 192 ? 6.079 -10.969 17.984 1.00 10.70 192 PRO A N 1
ATOM 1496 C CA . PRO A 1 192 ? 6.508 -10.390 19.258 1.00 11.80 192 PRO A CA 1
ATOM 1497 C C . PRO A 1 192 ? 6.295 -8.879 19.378 1.00 10.63 192 PRO A C 1
ATOM 1498 O O . PRO A 1 192 ? 6.597 -8.291 20.415 1.00 9.93 192 PRO A O 1
ATOM 1502 N N . ALA A 1 193 ? 5.776 -8.247 18.330 1.00 9.67 193 ALA A N 1
ATOM 1503 C CA . ALA A 1 193 ? 5.569 -6.805 18.378 1.00 8.60 193 ALA A CA 1
ATOM 1504 C C . ALA A 1 193 ? 4.781 -6.335 19.595 1.00 8.84 193 ALA A C 1
ATOM 1505 O O . ALA A 1 193 ? 5.157 -5.363 20.246 1.00 9.27 193 ALA A O 1
ATOM 1507 N N . ALA A 1 194 ? 3.687 -7.025 19.901 1.00 8.29 194 ALA A N 1
ATOM 1508 C CA . ALA A 1 194 ? 2.834 -6.639 21.025 1.00 10.54 194 ALA A CA 1
ATOM 1509 C C . ALA A 1 194 ? 3.528 -6.641 22.382 1.00 11.11 194 ALA A C 1
ATOM 1510 O O . ALA A 1 194 ? 3.054 -5.992 23.321 1.00 12.91 194 ALA A O 1
ATOM 1512 N N . SER A 1 195 ? 4.644 -7.359 22.486 1.00 12.47 195 SER A N 1
ATOM 1513 C CA . SER A 1 195 ? 5.378 -7.436 23.747 1.00 14.06 195 SER A CA 1
ATOM 1514 C C . SER A 1 195 ? 6.326 -6.260 23.976 1.00 12.47 195 SER A C 1
ATOM 1515 O O . SER A 1 195 ? 6.732 -6.000 25.108 1.00 12.83 195 SER A O 1
ATOM 1518 N N . LEU A 1 196 ? 6.667 -5.539 22.912 1.00 11.33 196 LEU A N 1
ATOM 1519 C CA . LEU A 1 196 ? 7.596 -4.419 23.040 1.00 10.23 196 LEU A CA 1
ATOM 1520 C C . LEU A 1 196 ? 7.184 -3.326 24.031 1.00 10.60 196 LEU A C 1
ATOM 1521 O O . LEU A 1 196 ? 8.016 -2.849 24.803 1.00 11.65 196 LEU A O 1
ATOM 1526 N N . PRO A 1 197 ? 5.903 -2.908 24.032 1.00 9.91 197 PRO A N 1
ATOM 1527 C CA . PRO A 1 197 ? 5.491 -1.861 24.979 1.00 10.67 197 PRO A CA 1
ATOM 1528 C C . PRO A 1 197 ? 5.593 -2.320 26.435 1.00 11.81 197 PRO A C 1
ATOM 1529 O O . PRO A 1 197 ? 5.754 -1.503 27.345 1.00 12.54 197 PRO A O 1
ATOM 1533 N N . LEU A 1 198 ? 5.485 -3.628 26.642 1.00 13.23 198 LEU A N 1
ATOM 1534 C CA . LEU A 1 198 ? 5.548 -4.196 27.981 1.00 16.15 198 LEU A CA 1
ATOM 1535 C C . LEU A 1 198 ? 6.928 -4.004 28.584 1.00 16.46 198 LEU A C 1
ATOM 1536 O O . LEU A 1 198 ? 7.060 -3.845 29.799 1.00 18.42 198 LEU A O 1
ATOM 1541 N N . ILE A 1 199 ? 7.956 -4.026 27.739 1.00 16.11 199 ILE A N 1
ATOM 1542 C CA . ILE A 1 199 ? 9.323 -3.840 28.212 1.00 15.92 199 ILE A CA 1
ATOM 1543 C C . ILE A 1 199 ? 9.460 -2.451 28.824 1.00 16.86 199 ILE A C 1
ATOM 1544 O O . ILE A 1 199 ? 10.047 -2.288 29.893 1.00 16.52 199 ILE A O 1
ATOM 1549 N N . VAL A 1 200 ? 8.912 -1.450 28.141 1.00 16.52 200 VAL A N 1
ATOM 1550 C CA . VAL A 1 200 ? 8.963 -0.074 28.617 1.00 17.05 200 VAL A CA 1
ATOM 1551 C C . VAL A 1 200 ? 8.252 0.042 29.965 1.00 18.52 200 VAL A C 1
ATOM 1552 O O . VAL A 1 200 ? 8.749 0.686 30.890 1.00 19.61 200 VAL A O 1
ATOM 1556 N N . LYS A 1 201 ? 7.087 -0.589 30.073 1.00 18.27 201 LYS A N 1
ATOM 1557 C CA . LYS A 1 201 ? 6.312 -0.541 31.308 1.00 20.76 201 LYS A CA 1
ATOM 1558 C C . LYS A 1 201 ? 7.013 -1.257 32.460 1.00 21.61 201 LYS A C 1
ATOM 1559 O O . LYS A 1 201 ? 7.095 -0.728 33.571 1.00 22.11 201 LYS A O 1
ATOM 1565 N N . GLN A 1 202 ? 7.517 -2.457 32.194 1.00 22.72 202 GLN A N 1
ATOM 1566 C CA . GLN A 1 202 ? 8.207 -3.233 33.222 1.00 25.27 202 GLN A CA 1
ATOM 1567 C C . GLN A 1 202 ? 9.433 -2.489 33.734 1.00 25.45 202 GLN A C 1
ATOM 1568 O O . GLN A 1 202 ? 9.904 -2.739 34.846 1.00 27.03 202 GLN A O 1
ATOM 1574 N N . ARG A 1 203 ? 9.944 -1.573 32.919 1.00 25.55 203 ARG A N 1
ATOM 1575 C CA . ARG A 1 203 ? 11.122 -0.794 33.274 1.00 25.97 203 ARG A CA 1
ATOM 1576 C C . ARG A 1 203 ? 10.749 0.483 34.023 1.00 25.13 203 ARG A C 1
ATOM 1577 O O . ARG A 1 203 ? 11.623 1.255 34.408 1.00 25.11 203 ARG A O 1
ATOM 1585 N N . GLY A 1 204 ? 9.450 0.700 34.219 1.00 23.95 204 GLY A N 1
ATOM 1586 C CA . GLY A 1 204 ? 8.987 1.886 34.920 1.00 21.78 204 GLY A CA 1
ATOM 1587 C C . GLY A 1 204 ? 8.616 3.030 33.994 1.00 21.14 204 GLY A C 1
ATOM 1588 O O . GLY A 1 204 ? 8.304 4.130 34.448 1.00 19.61 204 GLY A O 1
ATOM 1589 N N . GLY A 1 205 ? 8.658 2.770 32.690 1.00 19.53 205 GLY A N 1
ATOM 1590 C CA . GLY A 1 205 ? 8.322 3.790 31.714 1.00 18.26 205 GLY A CA 1
ATOM 1591 C C . 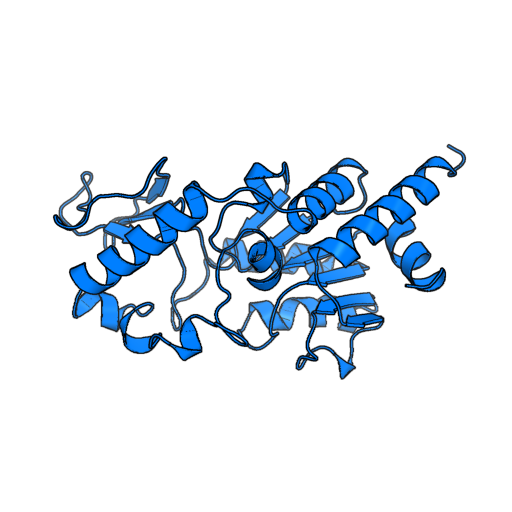GLY A 1 205 ? 6.828 3.950 31.514 1.00 17.26 205 GLY A C 1
ATOM 1592 O O . GLY A 1 205 ? 6.026 3.213 32.094 1.00 18.44 205 GLY A O 1
ATOM 1593 N N . ALA A 1 206 ? 6.447 4.913 30.681 1.00 15.71 206 ALA A N 1
ATOM 1594 C CA . ALA A 1 206 ? 5.040 5.175 30.424 1.00 13.43 206 ALA A CA 1
ATOM 1595 C C . ALA A 1 206 ? 4.604 4.780 29.023 1.00 13.75 206 ALA A C 1
ATOM 1596 O O . ALA A 1 206 ? 5.363 4.914 28.064 1.00 13.88 206 ALA A O 1
ATOM 1598 N N . ILE A 1 207 ? 3.370 4.297 28.927 1.00 12.80 207 ILE A N 1
ATOM 1599 C CA . ILE A 1 207 ? 2.777 3.905 27.653 1.00 12.51 207 ILE A CA 1
ATOM 1600 C C . ILE A 1 207 ? 1.667 4.888 27.298 1.00 12.77 207 ILE A C 1
ATOM 1601 O O . ILE A 1 207 ? 0.808 5.194 28.128 1.00 13.04 207 ILE A O 1
ATOM 1606 N N . ILE A 1 208 ? 1.706 5.396 26.071 1.00 10.85 208 ILE A N 1
ATOM 1607 C CA . ILE A 1 208 ? 0.687 6.311 25.576 1.00 11.31 208 ILE A CA 1
ATOM 1608 C C . ILE A 1 208 ? 0.067 5.609 24.372 1.00 11.16 208 ILE A C 1
ATOM 1609 O O . ILE A 1 208 ? 0.681 5.540 23.310 1.00 12.18 208 ILE A O 1
ATOM 1614 N N . GLU A 1 209 ? -1.139 5.077 24.545 1.00 10.73 209 GLU A N 1
ATOM 1615 C CA . GLU A 1 209 ? -1.817 4.368 23.465 1.00 11.21 209 GLU A CA 1
ATOM 1616 C C . GLU A 1 209 ? -2.777 5.287 22.713 1.00 11.43 209 GLU A C 1
ATOM 1617 O O . GLU A 1 209 ? -3.504 6.070 23.325 1.00 11.44 209 GLU A O 1
ATOM 1623 N N . ILE A 1 210 ? -2.750 5.206 21.386 1.00 10.78 210 ILE A N 1
ATOM 1624 C CA . ILE A 1 210 ? -3.637 6.008 20.541 1.00 11.38 210 ILE A CA 1
ATOM 1625 C C . ILE A 1 210 ? -4.363 5.028 19.628 1.00 10.99 210 ILE A C 1
ATOM 1626 O O . ILE A 1 210 ? -3.763 4.432 18.737 1.00 9.30 210 ILE A O 1
ATOM 1631 N N . ASN A 1 211 ? -5.668 4.875 19.842 1.00 11.00 211 ASN A N 1
ATOM 1632 C CA . ASN A 1 211 ? -6.439 3.910 19.077 1.00 11.96 211 ASN A CA 1
ATOM 1633 C C . ASN A 1 211 ? -7.937 4.172 19.300 1.00 12.63 211 ASN A C 1
ATOM 1634 O O . ASN A 1 211 ? -8.364 4.421 20.426 1.00 14.10 211 ASN A O 1
ATOM 1639 N N . PRO A 1 212 ? -8.749 4.123 18.228 1.00 13.69 212 PRO A N 1
ATOM 1640 C CA . PRO A 1 212 ? -10.192 4.359 18.369 1.00 15.74 212 PRO A CA 1
ATOM 1641 C C . PRO A 1 212 ? -10.888 3.216 19.108 1.00 17.13 212 PRO A C 1
ATOM 1642 O O . PRO A 1 212 ? -12.071 3.308 19.438 1.00 17.75 212 PRO A O 1
ATOM 1646 N N . ASP A 1 213 ? -10.155 2.136 19.355 1.00 17.54 213 ASP A N 1
ATOM 1647 C CA . ASP A 1 213 ? -10.707 0.974 20.042 1.00 19.07 213 ASP A CA 1
ATOM 1648 C C . ASP A 1 213 ? -9.809 0.595 21.214 1.00 18.47 213 ASP A C 1
ATOM 1649 O O . ASP A 1 213 ? -8.642 0.995 21.268 1.00 17.93 213 ASP A O 1
ATOM 1654 N N . GLU A 1 214 ? -10.356 -0.157 22.163 1.00 16.87 214 GLU A N 1
ATOM 1655 C CA . GLU A 1 214 ? -9.560 -0.616 23.292 1.00 15.78 214 GLU A CA 1
ATOM 1656 C C . GLU A 1 214 ? -8.838 -1.852 22.778 1.00 14.59 214 GLU A C 1
ATOM 1657 O O . GLU A 1 214 ? -9.309 -2.498 21.844 1.00 14.64 214 GLU A O 1
ATOM 1663 N N . THR A 1 215 ? -7.694 -2.170 23.372 1.00 13.56 215 THR A N 1
ATOM 1664 C CA . THR A 1 215 ? -6.911 -3.331 22.957 1.00 12.95 215 THR A CA 1
ATOM 1665 C C . THR A 1 215 ? -6.424 -4.041 24.217 1.00 12.57 215 THR A C 1
ATOM 1666 O O . THR A 1 215 ? -6.669 -3.575 25.328 1.00 13.84 215 THR A O 1
ATOM 1670 N N . PRO A 1 216 ? -5.726 -5.177 24.058 1.00 12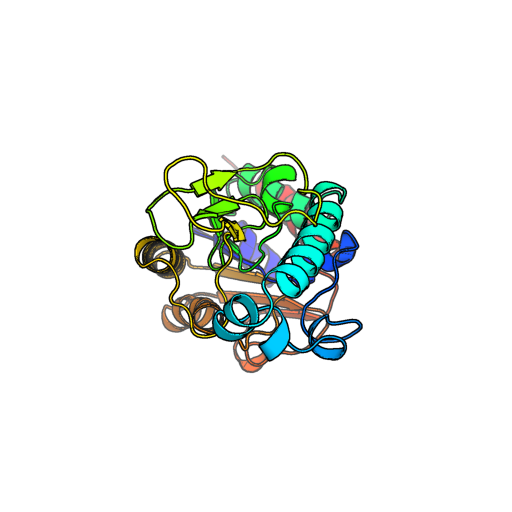.93 216 PRO A N 1
ATOM 1671 C CA . PRO A 1 216 ? -5.227 -5.896 25.234 1.00 12.59 216 PRO A CA 1
ATOM 1672 C C . PRO A 1 216 ? -4.210 -5.070 26.027 1.00 12.70 216 PRO A C 1
ATOM 1673 O O . PRO A 1 216 ? -3.925 -5.369 27.189 1.00 14.36 216 PRO A O 1
ATOM 1677 N N . LEU A 1 217 ? -3.670 -4.027 25.402 1.00 11.68 217 LEU A N 1
ATOM 1678 C CA . LEU A 1 217 ? -2.690 -3.166 26.058 1.00 12.15 217 LEU A CA 1
ATOM 1679 C C . LEU A 1 217 ? -3.330 -2.053 26.890 1.00 12.63 217 LEU A C 1
ATOM 1680 O O . LEU A 1 217 ? -2.715 -1.529 27.816 1.00 11.74 217 LEU A O 1
ATOM 1685 N N . THR A 1 218 ? -4.568 -1.700 26.564 1.00 13.92 218 THR A N 1
ATOM 1686 C CA . THR A 1 218 ? -5.258 -0.618 27.252 1.00 13.00 218 THR A CA 1
ATOM 1687 C C . THR A 1 218 ? -5.213 -0.640 28.783 1.00 12.50 218 THR A C 1
ATOM 1688 O O . THR A 1 218 ? -4.968 0.395 29.408 1.00 13.37 218 THR A O 1
ATOM 1692 N N . PRO A 1 219 ? -5.440 -1.809 29.405 1.00 13.19 219 PRO A N 1
ATOM 1693 C CA . PRO A 1 219 ? -5.407 -1.875 30.870 1.00 12.81 219 PRO A CA 1
ATOM 1694 C C . PRO A 1 219 ? -4.126 -1.362 31.525 1.00 13.55 219 PRO A C 1
ATOM 1695 O O . PRO A 1 219 ? -4.159 -0.901 32.667 1.00 15.24 219 PRO A O 1
ATOM 1699 N N . ILE A 1 220 ? -2.998 -1.447 30.824 1.00 12.97 220 ILE A N 1
ATOM 1700 C CA . ILE A 1 220 ? -1.741 -0.977 31.401 1.00 13.97 220 ILE A CA 1
ATOM 1701 C C . ILE A 1 220 ? -1.218 0.307 30.775 1.00 13.86 220 ILE A C 1
ATOM 1702 O O . ILE A 1 220 ? -0.118 0.757 31.092 1.00 15.52 220 ILE A O 1
ATOM 1707 N N . ALA A 1 221 ? -2.010 0.906 29.895 1.00 14.16 221 ALA A N 1
ATOM 1708 C CA . ALA A 1 221 ? -1.607 2.149 29.254 1.00 13.43 221 ALA A CA 1
ATOM 1709 C C . ALA A 1 221 ? -1.826 3.327 30.200 1.00 14.57 221 ALA A C 1
ATOM 1710 O O . ALA A 1 221 ? -2.946 3.562 30.653 1.00 15.40 221 ALA A O 1
ATOM 1712 N N . ASP A 1 222 ? -0.756 4.061 30.496 1.00 13.74 222 ASP A N 1
ATOM 1713 C CA . ASP A 1 222 ? -0.842 5.229 31.377 1.00 15.84 222 ASP A CA 1
ATOM 1714 C C . ASP A 1 222 ? -1.880 6.178 30.798 1.00 15.56 222 ASP A C 1
ATOM 1715 O O . ASP A 1 222 ? -2.660 6.793 31.525 1.00 15.68 222 ASP A O 1
ATOM 1720 N N . TYR A 1 223 ? -1.862 6.309 29.475 1.00 14.25 223 TYR A N 1
ATOM 1721 C CA . TYR A 1 223 ? -2.818 7.153 28.775 1.00 16.15 223 TYR A CA 1
ATOM 1722 C C . TYR A 1 223 ? -3.313 6.356 27.580 1.00 16.20 223 TYR A C 1
ATOM 1723 O O . TYR A 1 223 ? -2.533 5.671 26.924 1.00 16.42 223 TYR A O 1
ATOM 1732 N N . SER A 1 224 ? -4.611 6.422 27.312 1.00 15.37 224 SER A N 1
ATOM 1733 C CA . SER A 1 224 ? -5.172 5.724 26.163 1.00 16.13 224 SER A CA 1
ATOM 1734 C C . SER A 1 224 ? -6.180 6.662 25.520 1.00 17.45 224 SER A C 1
ATOM 1735 O O . SER A 1 224 ? -7.300 6.819 26.012 1.00 18.55 224 SER A O 1
ATOM 1738 N N . LEU A 1 225 ? -5.763 7.294 24.428 1.00 16.14 225 LEU A N 1
ATOM 1739 C CA . LEU A 1 225 ? -6.601 8.242 23.703 1.00 17.60 225 LEU A CA 1
ATOM 1740 C C . LEU A 1 225 ? -7.448 7.507 22.675 1.00 17.28 225 LEU A C 1
ATOM 1741 O O . LEU A 1 225 ? -6.926 6.958 21.702 1.00 15.63 225 LEU A O 1
ATOM 1746 N N . ARG A 1 226 ? -8.759 7.506 22.903 1.00 17.99 226 ARG A N 1
ATOM 1747 C CA . ARG A 1 226 ? -9.714 6.823 22.036 1.00 19.53 226 ARG A CA 1
ATOM 1748 C C . ARG A 1 226 ? -10.084 7.660 20.811 1.00 20.06 226 ARG A C 1
ATOM 1749 O O . ARG A 1 226 ? -11.205 8.167 20.708 1.00 20.08 226 ARG A O 1
ATOM 1757 N N . GLY A 1 227 ? -9.144 7.796 19.882 1.00 18.92 227 GLY A N 1
ATOM 1758 C CA . GLY A 1 227 ? -9.393 8.578 18.684 1.00 18.65 227 GLY A CA 1
ATOM 1759 C C . GLY A 1 227 ? -8.494 8.185 17.525 1.00 18.25 227 GLY A C 1
ATOM 1760 O O . GLY A 1 227 ? -7.710 7.242 17.634 1.00 17.14 227 GLY A O 1
ATOM 1761 N N . LYS A 1 228 ? -8.619 8.900 16.410 1.00 17.54 228 LYS A N 1
ATOM 1762 C CA . LYS A 1 228 ? -7.815 8.629 15.220 1.00 16.64 228 LYS A CA 1
ATOM 1763 C C . LYS A 1 228 ? -6.413 9.208 15.372 1.00 16.11 228 LYS A C 1
ATOM 1764 O O . LYS A 1 228 ? -6.242 10.316 15.884 1.00 15.95 228 LYS A O 1
ATOM 1770 N N . ALA A 1 229 ? -5.415 8.461 14.907 1.00 13.97 229 ALA A N 1
ATOM 1771 C CA . ALA A 1 229 ? -4.021 8.884 15.011 1.00 12.16 229 ALA A CA 1
ATOM 1772 C C . ALA A 1 229 ? -3.747 10.216 14.331 1.00 13.03 229 ALA A C 1
ATOM 1773 O O . ALA A 1 229 ? -2.952 11.016 14.825 1.00 12.79 229 ALA A O 1
ATOM 1775 N N . GLY A 1 230 ? -4.401 10.449 13.197 1.00 12.97 230 GLY A N 1
ATOM 1776 C CA . GLY A 1 230 ? -4.193 11.692 12.476 1.00 14.63 230 GLY A CA 1
ATOM 1777 C C . GLY A 1 230 ? -4.547 12.912 13.307 1.00 15.56 230 GLY A C 1
ATOM 1778 O O . GLY A 1 230 ? -3.739 13.827 13.464 1.00 16.45 230 GLY A O 1
ATOM 1779 N N . GLU A 1 231 ? -5.758 12.920 13.850 1.00 16.17 231 GLU A N 1
ATOM 1780 C CA . GLU A 1 231 ? -6.227 14.034 14.666 1.00 18.84 231 GLU A CA 1
ATOM 1781 C C . GLU A 1 231 ? -5.446 14.149 15.970 1.00 18.14 231 GLU A C 1
ATOM 1782 O O . GLU A 1 231 ? -4.977 15.227 16.341 1.00 17.84 231 GLU A O 1
ATOM 1788 N N . VAL A 1 232 ? -5.318 13.026 16.666 1.00 15.19 232 VAL A N 1
ATOM 1789 C CA . VAL A 1 232 ? -4.627 12.991 17.949 1.00 15.02 232 VAL A CA 1
ATOM 1790 C C . VAL A 1 232 ? -3.149 13.371 17.880 1.00 15.05 232 VAL A C 1
ATOM 1791 O O . VAL A 1 232 ? -2.688 14.214 18.650 1.00 14.73 232 VAL A O 1
ATOM 1795 N N . MET A 1 233 ? -2.402 12.754 16.970 1.00 13.00 233 MET A N 1
ATOM 1796 C CA . MET A 1 233 ? -0.977 13.055 16.846 1.00 13.78 233 MET A CA 1
ATOM 1797 C C . MET A 1 233 ? -0.723 14.481 16.371 1.00 14.35 233 MET A C 1
ATOM 1798 O O . MET A 1 233 ? 0.240 15.118 16.792 1.00 14.78 233 MET A O 1
ATOM 1803 N N . ASP A 1 234 ? -1.578 14.984 15.488 1.00 13.55 234 ASP A N 1
ATOM 1804 C CA . ASP A 1 234 ? -1.395 16.340 14.987 1.00 16.45 234 ASP A CA 1
ATOM 1805 C C . ASP A 1 234 ? -1.466 17.323 16.150 1.00 16.87 234 ASP A C 1
ATOM 1806 O O . ASP A 1 234 ? -0.562 18.134 16.351 1.00 16.73 234 ASP A O 1
ATOM 1811 N N . GLU A 1 235 ? -2.540 17.234 16.923 1.00 17.26 235 GLU A N 1
ATOM 1812 C CA . GLU A 1 235 ? -2.722 18.124 18.061 1.00 19.40 235 GLU A CA 1
ATOM 1813 C C . GLU A 1 235 ? -1.615 17.928 19.090 1.00 19.14 235 GLU A C 1
ATOM 1814 O O . GLU A 1 235 ? -1.080 18.890 19.635 1.00 18.92 235 GLU A O 1
ATOM 1820 N N . LEU A 1 236 ? -1.264 16.672 19.338 1.00 18.19 236 LEU A N 1
ATOM 1821 C CA . LEU A 1 236 ? -0.229 16.344 20.307 1.00 18.29 236 LEU A CA 1
ATOM 1822 C C . LEU A 1 236 ? 1.116 16.989 19.964 1.00 18.05 236 LEU A C 1
ATOM 1823 O O . LEU A 1 236 ? 1.735 17.635 20.807 1.00 17.17 236 LEU A O 1
ATOM 1828 N N . VAL A 1 237 ? 1.569 16.811 18.727 1.00 16.61 237 VAL A N 1
ATOM 1829 C CA . VAL A 1 237 ? 2.850 17.373 18.314 1.00 17.11 237 VAL A CA 1
ATOM 1830 C C . VAL A 1 237 ? 2.806 18.897 18.270 1.00 16.75 237 VAL A C 1
ATOM 1831 O O . VAL A 1 237 ? 3.811 19.558 18.510 1.00 17.10 237 VAL A O 1
ATOM 1835 N N . ARG A 1 238 ? 1.639 19.452 17.967 1.00 17.36 238 ARG A N 1
ATOM 1836 C CA . ARG A 1 238 ? 1.495 20.901 17.923 1.00 18.68 238 ARG A CA 1
ATOM 1837 C C . ARG A 1 238 ? 1.724 21.445 19.330 1.00 16.94 238 ARG A C 1
ATOM 1838 O O . ARG A 1 238 ? 2.426 22.439 19.517 1.00 18.55 238 ARG A O 1
ATOM 1846 N N . HIS A 1 239 ? 1.137 20.781 20.320 1.00 17.51 239 HIS A N 1
ATOM 1847 C CA . HIS A 1 239 ? 1.281 21.208 21.706 1.00 18.36 239 HIS A CA 1
ATOM 1848 C C . HIS A 1 239 ? 2.690 20.972 22.219 1.00 18.62 239 HIS A C 1
ATOM 1849 O O . HIS A 1 239 ? 3.225 21.781 22.979 1.00 19.11 239 HIS A O 1
ATOM 1856 N N . VAL A 1 240 ? 3.294 19.863 21.801 1.00 16.83 240 VAL A N 1
ATOM 1857 C CA . VAL A 1 240 ? 4.652 19.547 22.218 1.00 15.32 240 VAL A CA 1
ATOM 1858 C C . VAL A 1 240 ? 5.629 20.585 21.665 1.00 16.04 240 VAL A C 1
ATOM 1859 O O . VAL A 1 240 ? 6.517 21.051 22.380 1.00 14.84 240 VAL A O 1
ATOM 1863 N N . ARG A 1 241 ? 5.458 20.958 20.400 1.00 15.92 241 ARG A N 1
ATOM 1864 C CA . ARG A 1 241 ? 6.341 21.943 19.781 1.00 15.91 241 ARG A CA 1
ATOM 1865 C C . ARG A 1 241 ? 6.242 23.276 20.523 1.00 16.45 241 ARG A C 1
ATOM 1866 O O . ARG A 1 241 ? 7.252 23.941 20.758 1.00 16.44 241 ARG A O 1
ATOM 1874 N N . LYS A 1 242 ? 5.023 23.658 20.896 1.00 16.78 242 LYS A N 1
ATOM 1875 C CA . LYS A 1 242 ? 4.802 24.903 21.628 1.00 16.36 242 LYS A CA 1
ATOM 1876 C C . LYS A 1 242 ? 5.536 24.852 22.968 1.00 17.23 242 LYS A C 1
ATOM 1877 O O . LYS A 1 242 ? 6.202 25.808 23.359 1.00 15.96 242 LYS A O 1
ATOM 1883 N N . ALA A 1 243 ? 5.414 23.726 23.663 1.00 16.11 243 ALA A N 1
ATOM 1884 C CA . ALA A 1 243 ? 6.060 23.555 24.957 1.00 15.93 243 ALA A CA 1
ATOM 1885 C C . ALA A 1 243 ? 7.574 23.666 24.829 1.00 16.77 243 ALA A C 1
ATOM 1886 O O . ALA A 1 243 ? 8.232 24.336 25.630 1.00 16.76 243 ALA A O 1
ATOM 1888 N N . LEU A 1 244 ? 8.128 23.007 23.817 1.00 15.74 244 LEU A N 1
ATOM 1889 C CA . LEU A 1 244 ? 9.568 23.045 23.598 1.00 16.52 244 LEU A CA 1
ATOM 1890 C C . LEU A 1 244 ? 10.059 24.458 23.274 1.00 16.15 244 LEU A C 1
ATOM 1891 O O . LEU A 1 244 ? 11.163 24.841 23.664 1.00 17.52 244 LEU A O 1
ATOM 1896 N N . SER A 1 245 ? 9.237 25.232 22.571 1.00 15.84 245 SER A N 1
ATOM 1897 C CA . SER A 1 245 ? 9.616 26.593 22.193 1.00 16.05 245 SER A CA 1
ATOM 1898 C C . SER A 1 245 ? 9.724 27.519 23.397 1.00 17.06 245 SER A C 1
ATOM 1899 O O . SER A 1 245 ? 10.383 28.556 23.329 1.00 17.53 245 SER A O 1
ATOM 1902 N N . LEU A 1 246 ? 9.072 27.140 24.493 1.00 15.18 246 LEU A N 1
ATOM 1903 C CA . LEU A 1 246 ? 9.070 27.942 25.718 1.00 16.36 246 LEU A CA 1
ATOM 1904 C C . LEU A 1 246 ? 10.257 27.665 26.630 1.00 16.70 246 LEU A C 1
ATOM 1905 O O . LEU A 1 246 ? 10.491 28.400 27.595 1.00 14.82 246 LEU A O 1
ATOM 1910 N N . LYS A 1 247 ? 10.997 26.603 26.326 1.00 15.21 247 LYS A N 1
ATOM 1911 C CA . LYS A 1 247 ? 12.143 26.197 27.131 1.00 16.11 247 LYS A CA 1
ATOM 1912 C C . LYS A 1 247 ? 13.311 27.181 27.104 1.00 16.00 247 LYS A C 1
ATOM 1913 O O . LYS A 1 247 ? 13.788 27.572 26.040 1.00 15.75 247 LYS A O 1
ATOM 1919 N N . LEU A 1 248 ? 13.768 27.577 28.288 1.00 15.57 248 LEU A N 1
ATOM 1920 C CA . LEU A 1 248 ? 14.893 28.500 28.396 1.00 17.39 248 LEU A CA 1
ATOM 1921 C C . LEU A 1 248 ? 16.184 27.725 28.137 1.00 19.95 248 LEU A C 1
ATOM 1922 O O . LEU A 1 248 ? 16.540 26.814 28.891 1.00 20.95 248 LEU A O 1
ATOM 1927 N N . ASN A 1 249 ? 16.880 28.090 27.065 1.00 21.38 249 ASN A N 1
ATOM 1928 C CA . ASN A 1 249 ? 18.122 27.424 26.696 1.00 25.96 249 ASN A CA 1
ATOM 1929 C C . ASN A 1 249 ? 19.113 28.406 26.072 1.00 25.75 249 ASN A C 1
ATOM 1930 O O . ASN A 1 249 ? 20.185 28.625 26.673 1.00 29.00 249 ASN A O 1
#

Secondary structure (DSSP, 8-state):
--HHHHHHHHT-SSEEEEE-GGGGGGGT---SSSTT-HHHHS-HHHHSSHHHHHH-HHHHHHHHHHHHHHHHH----HHHHHHHHHHHTT-EEEEEE---S-HHHHTT--SEEETTEEEEEEEESSSS-EEE-SSPPPSSSPPB-SSSSSBEEEEEPPTTSPPPHHHHHHHHHHHHH-SEEEEES--S-STTGGGHHHHHHHTT-EEEEE-SS--TTGGG-SEEE-S-HHHHHHHHHHHHHHHHHT---